Protein AF-A0A2P7YXR1-F1 (afdb_monomer)

Nearest PDB structures (foldseek):
  4k6n-assembly1_A  TM=6.477E-01  e=3.059E-06  Saccharomyces cerevisiae S288C
  7aoi-assembly1_AK  TM=4.420E-01  e=2.487E+00  Trypanosoma brucei

Solvent-accessible surface area (backbone atoms only — not comparable to full-atom values): 12908 Å² total; per-residue (Å²): 137,83,82,81,75,74,81,81,77,70,51,70,68,61,54,56,73,67,46,95,60,71,92,78,72,77,56,64,94,74,43,26,46,45,47,80,38,44,38,31,32,82,64,38,99,66,60,28,89,48,68,85,58,58,52,70,64,26,28,58,65,46,67,61,54,50,53,51,49,46,56,48,51,53,48,57,51,53,58,42,45,77,68,74,71,50,100,68,60,68,89,68,83,89,41,71,66,58,55,51,50,52,53,42,50,51,49,58,75,66,65,60,68,55,83,49,29,28,41,34,42,40,35,31,38,59,85,64,56,73,48,78,46,81,39,85,44,82,84,68,97,56,92,65,73,74,77,53,96,79,58,80,74,88,74,79,70,50,79,32,73,34,86,70,60,40,78,88,41,70,63,72,77,40,62,46,67,65,43,64,70,62,53,51,45,43,70,72,49,58,86,70,86,50,81,93,38,60,48,73,46,77,26,31,70,83,76,84

Foldseek 3Di:
DDPPDDPPLDDLVNVCVPDPDRPADDPQQQKKFKDKWKQALVQDPHRDPALVPDDCSSIPPSVVRLVLSVVLLVVVVVVVVVVVNDPPQEVDDSDSVVVSVVVSVCCVVVVDDSNFMWTWMWIAHSHGDIDIDTDGDDDDPDPCQPVDPPHPPPAAAAEWEQPDADEDDSPNVGRIPPCVVVVVQCVPTPPCPDPPRYDYDHAHSVRD

Secondary structure (DSSP, 8-state):
----PPPP---HHHHHHT-SS-TT---TTT-EEEEEEEE-GGGSSS--SSTTT--GGGBTTHHHHHHHHHHHHHHHHHHHHHTT--TTS--S---HHHHHHHHHHHHHHHT--TTS-EEEEEEEETTS-EEEEEEE----S-TTTTSSTT---S---EEEEEEEEEPP-HHHHS-BS--HHHHHHHHHH---SSTTSEEEEEEETT--

InterPro domains:
  IPR043131 Branched-ch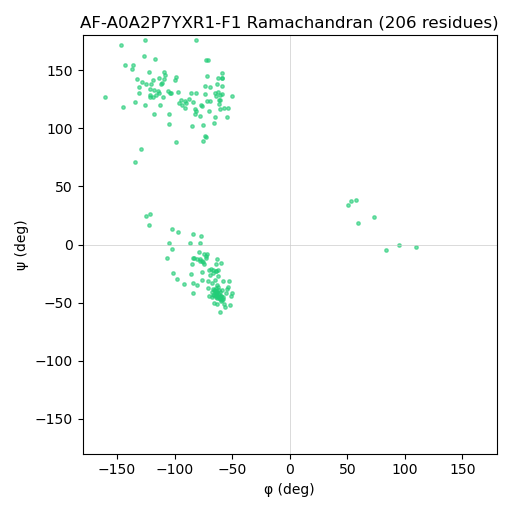ain-amino-acid aminotransferase-like, N-terminal [G3DSA:3.30.470.10] (25-134)
  IPR043132 Branched-chain-amino-acid aminotransferase-like, C-terminal [G3DSA:3.20.10.10] (151-208)

Radius of gyration: 20.9 Å; Cα contacts (8 Å, |Δi|>4): 240; chains: 1; bounding box: 62×50×51 Å

Sequence (208 aa):
MSETGEPETIAYETFIDLLQFDPYKLDIDKLQLLSTIRYDPGLTSNQPTTVADVKKANFFCFSDHIDRLRFTADFFTSSLKNEKLVEDLFPYEITEKYIFDQLRNTLFESQVRLDLPMKVRLLMNMNGEVTIELHETPVRENLLDGLDEGSLFTEKFDLYVQNEPVLPSPFTSFKTTHRTVYTNARNKALPGQRPGKEEVVLVNTSNQ

Organism: NCBI:txid418784

Mean predicted aligned error: 7.82 Å

pLDDT: mean 86.17, std 14.75, range [38.75, 98.62]

Structure (mmCIF, N/CA/C/O backbone):
data_AF-A0A2P7YXR1-F1
#
_entry.id   AF-A0A2P7YXR1-F1
#
loop_
_atom_site.group_PDB
_atom_site.id
_atom_site.type_symbol
_atom_site.label_atom_id
_atom_site.label_alt_id
_atom_site.label_comp_id
_atom_site.label_asym_id
_atom_site.label_entity_id
_atom_site.label_seq_id
_atom_site.pdbx_PDB_ins_code
_atom_site.Cartn_x
_atom_site.Cartn_y
_atom_site.Cartn_z
_atom_site.occupancy
_atom_site.B_iso_or_equiv
_atom_site.auth_seq_id
_atom_site.auth_comp_id
_atom_site.auth_asym_id
_atom_site.auth_atom_id
_atom_site.pdbx_PDB_model_num
ATOM 1 N N . MET A 1 1 ? -42.735 -20.466 26.425 1.00 38.75 1 MET A N 1
ATOM 2 C CA . MET A 1 1 ? -42.400 -20.000 25.065 1.00 38.75 1 MET A CA 1
ATOM 3 C C . MET A 1 1 ? -41.474 -18.818 25.256 1.00 38.75 1 MET A C 1
ATOM 5 O O . MET A 1 1 ? -41.899 -17.848 25.863 1.00 38.75 1 MET A O 1
ATOM 9 N N . SER A 1 2 ? -40.193 -18.985 24.934 1.00 39.16 2 SER A N 1
ATOM 10 C CA . SER A 1 2 ? -39.151 -17.979 25.149 1.00 39.16 2 SER A CA 1
ATOM 11 C C . SER A 1 2 ? -39.177 -16.964 24.012 1.00 39.16 2 SER A C 1
ATOM 13 O O . SER A 1 2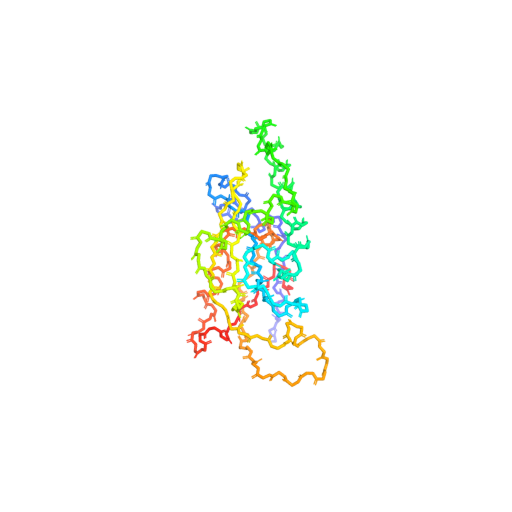 ? -38.933 -17.338 22.865 1.00 39.16 2 SER A O 1
ATOM 15 N N . GLU A 1 3 ? -39.472 -15.709 24.335 1.00 43.38 3 GLU A N 1
ATOM 16 C CA . GLU A 1 3 ? -39.237 -14.572 23.449 1.00 43.38 3 GLU A CA 1
ATOM 17 C C . GLU A 1 3 ? -37.727 -14.429 23.240 1.00 43.38 3 GLU A C 1
ATOM 19 O O . GLU A 1 3 ? -36.970 -14.111 24.157 1.00 43.38 3 GLU A O 1
ATOM 24 N N . THR A 1 4 ? -37.274 -14.741 22.032 1.00 44.97 4 THR A N 1
ATOM 25 C CA . THR A 1 4 ? -35.942 -14.390 21.550 1.00 44.97 4 THR A CA 1
ATOM 26 C C . THR A 1 4 ? -35.941 -12.889 21.283 1.00 44.97 4 THR A C 1
ATOM 28 O O . THR A 1 4 ? -36.364 -12.458 20.212 1.00 44.97 4 THR A O 1
ATOM 31 N N . GLY A 1 5 ? -35.546 -12.097 22.281 1.00 40.50 5 GLY A N 1
ATOM 32 C CA . GLY A 1 5 ? -35.324 -10.664 22.109 1.00 40.50 5 GLY A CA 1
ATOM 33 C C . GLY A 1 5 ? -34.224 -10.433 21.077 1.00 40.50 5 GLY A C 1
ATOM 34 O O . GLY A 1 5 ? -33.131 -10.989 21.203 1.00 40.50 5 GLY A O 1
ATOM 35 N N . GLU A 1 6 ? -34.527 -9.656 20.040 1.00 42.78 6 GLU A N 1
ATOM 36 C CA . GLU A 1 6 ? -33.509 -9.146 19.126 1.00 42.78 6 GLU A CA 1
ATOM 37 C C . GLU A 1 6 ? -32.495 -8.317 19.933 1.00 42.78 6 GLU A C 1
ATOM 39 O O . GLU A 1 6 ? -32.900 -7.567 20.827 1.00 42.78 6 GLU A O 1
ATOM 44 N N . PRO A 1 7 ? -31.182 -8.462 19.685 1.00 51.09 7 PRO A N 1
ATOM 45 C CA . PRO A 1 7 ? -30.189 -7.658 20.379 1.00 51.09 7 PRO A CA 1
ATOM 46 C C . PRO A 1 7 ? -30.420 -6.180 20.046 1.00 51.09 7 PRO A C 1
ATOM 48 O O . PRO A 1 7 ? -30.383 -5.797 18.878 1.00 51.09 7 PRO A O 1
ATOM 51 N N . GLU A 1 8 ? -30.662 -5.360 21.074 1.00 52.00 8 GLU A N 1
ATOM 52 C CA . GLU A 1 8 ? -30.759 -3.907 20.933 1.00 52.00 8 GLU A CA 1
ATOM 53 C C . GLU A 1 8 ? -29.504 -3.378 20.231 1.00 52.00 8 GLU A C 1
ATOM 55 O O . GLU A 1 8 ? -28.381 -3.503 20.727 1.00 52.00 8 GLU A O 1
ATOM 60 N N . THR A 1 9 ? -29.692 -2.776 19.058 1.00 55.06 9 THR A N 1
ATOM 61 C CA . THR A 1 9 ? -28.643 -2.024 18.373 1.00 55.06 9 THR A CA 1
ATOM 62 C C . THR A 1 9 ? -28.299 -0.800 19.209 1.00 55.06 9 THR A C 1
ATOM 64 O O . THR A 1 9 ? -29.053 0.174 19.237 1.00 55.06 9 THR A O 1
ATOM 67 N N . ILE A 1 10 ? -27.161 -0.849 19.900 1.00 59.59 10 ILE A N 1
ATOM 68 C CA . ILE A 1 10 ? -26.596 0.309 20.595 1.00 59.59 10 ILE A CA 1
ATOM 69 C C . ILE A 1 10 ? -26.299 1.381 19.541 1.00 59.59 10 ILE A C 1
ATOM 71 O O . ILE A 1 10 ? -25.596 1.122 18.562 1.00 59.59 10 ILE A O 1
ATOM 75 N N . ALA A 1 11 ? -26.849 2.582 19.725 1.00 66.75 11 ALA A N 1
ATOM 76 C CA . ALA A 1 11 ? -26.577 3.706 18.839 1.00 66.75 11 ALA A CA 1
ATOM 77 C C . ALA A 1 11 ? -25.071 4.023 18.821 1.00 66.75 11 ALA A C 1
ATOM 79 O O . ALA A 1 11 ? -24.392 3.944 19.845 1.00 66.75 11 ALA A O 1
ATOM 80 N N . TYR A 1 12 ? -24.554 4.409 17.654 1.00 65.50 12 TYR A N 1
ATOM 81 C CA . TYR A 1 12 ? -23.133 4.701 17.426 1.00 65.50 12 TYR A CA 1
ATOM 82 C C . TYR A 1 12 ? -22.530 5.662 18.465 1.00 65.50 12 TYR A C 1
ATOM 84 O O . TYR A 1 12 ? -21.433 5.427 18.965 1.00 65.50 12 TYR A O 1
ATOM 92 N N . GLU A 1 13 ? -23.273 6.704 18.840 1.00 65.56 13 GLU A N 1
ATOM 93 C CA . GLU A 1 13 ? -22.867 7.691 19.850 1.00 65.56 13 GLU A CA 1
ATOM 94 C C . GLU A 1 13 ? -22.703 7.053 21.236 1.00 65.56 13 GLU A C 1
ATOM 96 O O . GLU A 1 13 ? -21.676 7.223 21.885 1.00 65.56 13 GLU A O 1
ATOM 101 N N . THR A 1 14 ? -23.658 6.213 21.643 1.00 67.69 14 THR A N 1
ATOM 102 C CA . THR A 1 14 ? -23.593 5.468 22.907 1.00 67.69 14 THR A CA 1
ATOM 103 C C . THR A 1 14 ? -22.417 4.494 22.929 1.00 67.69 14 THR A C 1
ATOM 105 O O . THR A 1 14 ? -21.802 4.299 23.972 1.00 67.69 14 THR A O 1
ATOM 108 N N . PHE A 1 15 ? -22.066 3.893 21.789 1.00 67.88 15 PHE A N 1
ATOM 109 C CA . PHE A 1 15 ? -20.883 3.039 21.700 1.00 67.88 15 PHE A CA 1
ATOM 110 C C . PHE A 1 15 ? -19.586 3.839 21.874 1.00 67.88 15 PHE A C 1
ATOM 112 O O . PHE A 1 15 ? -18.683 3.373 22.565 1.00 67.88 15 PHE A O 1
ATOM 119 N N . ILE A 1 16 ? -19.498 5.040 21.290 1.00 68.00 16 ILE A N 1
ATOM 120 C CA . ILE A 1 16 ? -18.339 5.929 21.456 1.00 68.00 16 ILE A CA 1
ATOM 121 C C . ILE A 1 16 ? -18.164 6.331 22.922 1.00 68.00 16 ILE A C 1
ATOM 123 O O . ILE A 1 16 ? -17.052 6.230 23.437 1.00 68.00 16 ILE A O 1
ATOM 127 N N . ASP A 1 17 ? -19.243 6.705 23.609 1.00 73.81 17 ASP A N 1
ATOM 128 C CA . ASP A 1 17 ? -19.197 7.121 25.019 1.00 73.81 17 ASP A CA 1
ATOM 129 C C . ASP A 1 17 ? -18.753 5.995 25.971 1.00 73.81 17 ASP A C 1
ATOM 131 O O . ASP A 1 17 ? -18.255 6.252 27.069 1.00 73.81 17 ASP A O 1
ATOM 135 N N . LEU A 1 18 ? -18.909 4.734 25.557 1.00 73.62 18 LEU A N 1
ATOM 136 C CA . LEU A 1 18 ? -18.475 3.558 26.316 1.00 73.6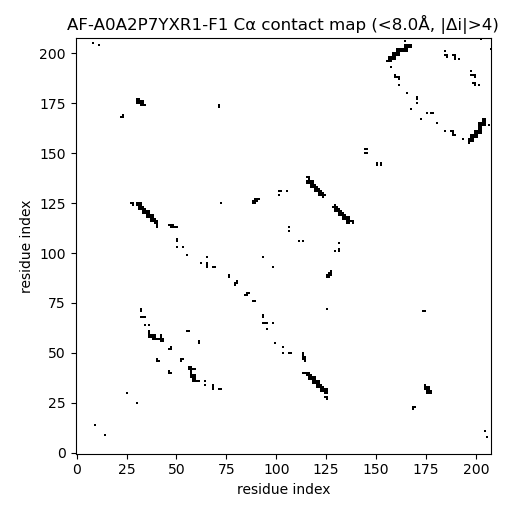2 18 LEU A CA 1
ATOM 137 C C . LEU A 1 18 ? -16.992 3.213 26.111 1.00 73.62 18 LEU A C 1
ATOM 139 O O . LEU A 1 18 ? -16.452 2.374 26.843 1.00 73.62 18 LEU A O 1
ATOM 143 N N . LEU A 1 19 ? -16.312 3.824 25.136 1.00 69.62 19 LEU A N 1
ATOM 144 C CA . LEU A 1 19 ? -14.898 3.563 24.897 1.00 69.62 19 LEU A CA 1
ATOM 145 C C . LEU A 1 19 ? -14.035 4.217 25.981 1.00 69.62 19 LEU A C 1
ATOM 147 O O . LEU A 1 19 ? -14.111 5.409 26.255 1.00 69.62 19 LEU A O 1
ATOM 151 N N . GLN A 1 20 ? -13.127 3.431 26.563 1.00 72.25 20 GLN A N 1
ATOM 152 C CA . GLN A 1 20 ? -12.141 3.927 27.537 1.00 72.25 20 GLN A CA 1
ATOM 153 C C . GLN A 1 20 ? -10.962 4.672 26.883 1.00 72.25 20 GLN A C 1
ATOM 155 O O . GLN A 1 20 ? -10.016 5.071 27.562 1.00 72.25 20 GLN A O 1
ATOM 160 N N . PHE A 1 21 ? -10.978 4.814 25.560 1.00 67.62 21 PHE A N 1
ATOM 161 C CA . PHE A 1 21 ? -9.947 5.469 24.769 1.00 67.62 21 PHE A CA 1
ATOM 162 C C . PHE A 1 21 ? -10.598 6.228 23.615 1.00 67.62 21 PHE A C 1
ATOM 164 O O . PHE A 1 21 ? -11.667 5.846 23.152 1.00 67.62 21 PHE A O 1
ATOM 171 N N . ASP A 1 22 ? -9.929 7.270 23.129 1.00 71.38 22 ASP A N 1
ATOM 172 C CA . ASP A 1 22 ? -10.361 7.986 21.931 1.00 71.38 22 ASP A CA 1
ATOM 173 C C . ASP A 1 22 ? -9.962 7.180 20.676 1.00 71.38 22 ASP A C 1
ATOM 175 O O . ASP A 1 22 ? -8.763 7.062 20.385 1.00 71.38 22 ASP A O 1
ATOM 179 N N . PRO A 1 23 ? -10.926 6.599 19.932 1.00 66.38 23 PRO A N 1
ATOM 180 C CA . PRO A 1 23 ? -10.642 5.804 18.739 1.00 66.38 23 PRO A CA 1
ATOM 181 C C . PRO A 1 23 ? -10.172 6.658 17.550 1.00 66.38 23 PRO A C 1
ATOM 183 O O . PRO A 1 23 ? -9.756 6.099 16.533 1.00 66.38 23 PRO A O 1
ATOM 186 N N . TYR A 1 24 ? -10.226 7.987 17.670 1.00 71.88 24 TYR A N 1
ATOM 187 C CA . TYR A 1 24 ? -9.776 8.958 16.674 1.00 71.88 24 TYR A CA 1
ATOM 188 C C . TYR A 1 24 ? -8.427 9.582 17.016 1.00 71.88 24 TYR A C 1
ATOM 190 O O . TYR A 1 24 ? -7.885 10.326 16.197 1.00 71.88 24 TYR A O 1
ATOM 198 N N . LYS A 1 25 ? -7.853 9.252 18.181 1.00 75.56 25 LYS A N 1
ATOM 199 C CA . LYS A 1 25 ? -6.588 9.828 18.630 1.00 75.56 25 LYS A CA 1
ATOM 200 C C . LYS A 1 25 ? -5.482 9.582 17.607 1.00 75.56 25 LYS A C 1
ATOM 202 O O . LYS A 1 25 ? -5.071 8.444 17.366 1.00 75.56 25 LYS A O 1
ATOM 207 N N . LEU A 1 26 ? -4.954 10.672 17.063 1.00 74.62 26 LEU A N 1
ATOM 208 C CA . LEU A 1 26 ? -3.860 10.647 16.107 1.00 74.62 26 LEU A CA 1
ATOM 209 C C . LEU A 1 26 ? -2.510 10.735 16.832 1.00 74.62 26 LEU A C 1
ATOM 211 O O . LEU A 1 26 ? -2.247 11.684 17.564 1.00 74.62 26 LEU A O 1
ATOM 215 N N . ASP A 1 27 ? -1.633 9.758 16.609 1.00 81.50 27 ASP A N 1
ATOM 216 C CA . ASP A 1 27 ? -0.213 9.860 16.967 1.00 81.50 27 ASP A CA 1
ATOM 217 C C . ASP A 1 27 ? 0.558 10.232 15.694 1.00 81.50 27 ASP A C 1
ATOM 219 O O . ASP A 1 27 ? 0.934 9.352 14.919 1.00 81.50 27 ASP A O 1
ATOM 223 N N . ILE A 1 28 ? 0.688 11.540 15.427 1.00 76.88 28 ILE A N 1
ATOM 224 C CA . ILE A 1 28 ? 1.238 12.085 14.168 1.00 76.88 28 ILE A CA 1
ATOM 225 C C . ILE A 1 28 ? 2.634 11.526 13.887 1.00 76.88 28 ILE A C 1
ATOM 227 O O . ILE A 1 28 ? 2.917 11.144 12.754 1.00 76.88 28 ILE A O 1
ATOM 231 N N . ASP A 1 29 ? 3.469 11.419 14.921 1.00 79.19 29 ASP A N 1
ATOM 232 C CA . ASP A 1 29 ? 4.860 10.976 14.798 1.00 79.19 29 ASP A CA 1
ATOM 233 C C . ASP A 1 29 ? 4.973 9.493 14.417 1.00 79.19 29 ASP A C 1
ATOM 235 O O . ASP A 1 29 ? 5.997 9.049 13.897 1.00 79.19 29 ASP A O 1
ATOM 239 N N . LYS A 1 30 ? 3.920 8.705 14.666 1.00 85.25 30 LYS A N 1
ATOM 240 C CA . LYS A 1 30 ? 3.862 7.273 14.325 1.00 85.25 30 LYS A CA 1
ATOM 241 C C . LYS A 1 30 ? 2.952 6.967 13.143 1.00 85.25 30 LYS A C 1
ATOM 243 O O . LYS A 1 30 ? 2.951 5.834 12.647 1.00 85.25 30 LYS A O 1
ATOM 248 N N . LEU A 1 31 ? 2.146 7.931 12.709 1.00 88.75 31 LEU A N 1
ATOM 249 C CA . LEU A 1 31 ? 1.214 7.742 11.616 1.00 88.75 31 LEU A CA 1
ATOM 250 C C . LEU A 1 31 ? 1.957 7.782 10.286 1.00 88.75 31 LEU A C 1
ATOM 252 O O . LEU A 1 31 ? 2.527 8.799 9.898 1.00 88.75 31 LEU A O 1
ATOM 256 N N . GLN A 1 32 ? 1.864 6.680 9.549 1.00 94.00 32 GLN A N 1
ATOM 257 C CA . GLN A 1 32 ? 2.305 6.629 8.165 1.00 94.00 32 GLN A CA 1
ATOM 258 C C . GLN A 1 32 ? 1.129 6.242 7.277 1.00 94.00 32 GLN A C 1
ATOM 260 O O . GLN A 1 32 ? 0.390 5.287 7.561 1.00 94.00 32 GLN A O 1
ATOM 265 N N . LEU A 1 33 ? 0.976 6.967 6.177 1.00 95.00 33 LEU A N 1
ATOM 266 C CA . LEU A 1 33 ? 0.083 6.595 5.094 1.00 95.00 33 LEU A CA 1
ATOM 267 C C . LEU A 1 33 ? 0.723 5.433 4.340 1.00 95.00 33 LEU A C 1
ATOM 269 O O . LEU A 1 33 ? 1.927 5.420 4.091 1.00 95.00 33 LEU A O 1
ATOM 273 N N . LEU A 1 34 ? -0.075 4.429 4.001 1.00 96.81 34 LEU A N 1
ATOM 274 C CA . LEU A 1 34 ? 0.419 3.179 3.447 1.00 96.81 34 LEU A CA 1
ATOM 275 C C . LEU A 1 34 ? -0.209 2.929 2.079 1.00 96.81 34 LEU A C 1
ATOM 277 O O . LEU A 1 34 ? -1.428 2.856 1.932 1.00 96.81 34 LEU A O 1
ATOM 281 N N . SER A 1 35 ? 0.632 2.648 1.090 1.00 97.88 35 SER A N 1
ATOM 282 C CA . SER A 1 35 ? 0.220 2.012 -0.153 1.00 97.88 35 SER A CA 1
ATOM 283 C C . SER A 1 35 ? 0.962 0.693 -0.343 1.00 97.88 35 SER A C 1
ATOM 285 O O . SER A 1 35 ? 2.148 0.567 -0.058 1.00 97.88 35 SER A O 1
ATOM 287 N N . THR A 1 36 ? 0.244 -0.329 -0.794 1.00 98.00 36 THR A N 1
ATOM 288 C CA . THR A 1 36 ? 0.836 -1.610 -1.185 1.00 98.00 36 THR A CA 1
ATOM 289 C C . THR A 1 36 ? 0.523 -1.796 -2.654 1.00 98.00 36 THR A C 1
ATOM 291 O O . THR A 1 36 ? -0.652 -1.912 -2.994 1.00 98.00 36 THR A O 1
ATOM 294 N N . ILE A 1 37 ? 1.555 -1.755 -3.488 1.00 98.38 37 ILE A N 1
ATOM 295 C CA . ILE A 1 37 ? 1.469 -1.703 -4.947 1.00 98.38 37 ILE A CA 1
ATOM 296 C C . ILE A 1 37 ? 2.146 -2.956 -5.495 1.00 98.38 37 ILE A C 1
ATOM 298 O O . ILE A 1 37 ? 3.167 -3.394 -4.961 1.00 98.38 37 ILE A O 1
ATOM 302 N N . ARG A 1 38 ? 1.599 -3.551 -6.553 1.00 98.31 38 ARG A N 1
ATOM 303 C CA . ARG A 1 38 ? 2.301 -4.608 -7.285 1.00 98.31 38 ARG A CA 1
ATOM 304 C C . ARG A 1 38 ? 3.115 -3.971 -8.404 1.00 98.31 38 ARG A C 1
ATOM 306 O O . ARG A 1 38 ? 2.538 -3.366 -9.302 1.00 98.31 38 ARG A O 1
ATOM 313 N N . TYR A 1 39 ? 4.431 -4.122 -8.348 1.00 98.50 39 TYR A N 1
ATOM 314 C CA . TYR A 1 39 ? 5.277 -4.002 -9.527 1.00 98.50 39 TYR A CA 1
ATOM 315 C C . TYR A 1 39 ? 5.231 -5.328 -10.283 1.00 98.50 39 TYR A C 1
ATOM 317 O O . TYR A 1 39 ? 5.410 -6.390 -9.683 1.00 98.50 39 TYR A O 1
ATOM 325 N N . ASP A 1 40 ? 4.991 -5.271 -11.584 1.00 97.88 40 ASP A N 1
ATOM 326 C CA . ASP A 1 40 ? 4.998 -6.440 -12.445 1.00 97.88 40 ASP A CA 1
ATOM 327 C C . ASP A 1 40 ? 5.559 -6.069 -13.833 1.00 97.88 40 ASP A C 1
ATOM 329 O O . ASP A 1 40 ? 5.000 -5.208 -14.532 1.00 97.88 40 ASP A O 1
ATOM 333 N N . PRO A 1 41 ? 6.682 -6.681 -14.255 1.00 96.75 41 PRO A N 1
ATOM 334 C CA . PRO A 1 41 ? 7.281 -6.395 -15.556 1.00 96.75 41 PRO A CA 1
ATOM 335 C C . PRO A 1 41 ? 6.394 -6.844 -16.724 1.00 96.75 41 PRO A C 1
ATOM 337 O O . PRO A 1 41 ? 6.514 -6.292 -17.819 1.00 96.75 41 PRO A O 1
ATOM 340 N N . GLY A 1 42 ? 5.477 -7.792 -16.497 1.00 95.38 42 GLY A N 1
ATOM 341 C CA . GLY A 1 42 ? 4.543 -8.302 -17.500 1.00 95.38 42 GLY A CA 1
ATOM 342 C C . GLY A 1 42 ? 3.412 -7.338 -17.865 1.00 95.38 42 GLY A C 1
ATOM 343 O O . GLY A 1 42 ? 2.741 -7.550 -18.870 1.00 95.38 42 GLY A O 1
ATOM 344 N N . LEU A 1 43 ? 3.213 -6.251 -17.108 1.00 95.62 43 LEU A N 1
ATOM 345 C CA . LEU A 1 43 ? 2.166 -5.256 -17.391 1.00 95.62 43 LEU A CA 1
ATOM 346 C C . LEU A 1 43 ? 2.476 -4.342 -18.583 1.00 95.62 43 LEU A C 1
ATOM 348 O O . LEU A 1 43 ? 1.625 -3.566 -19.016 1.00 95.62 43 LEU A O 1
ATOM 352 N N . THR A 1 44 ? 3.687 -4.414 -19.131 1.00 95.00 44 THR A N 1
ATOM 353 C CA . THR A 1 44 ? 4.087 -3.658 -20.319 1.00 95.00 44 THR A CA 1
ATOM 354 C C . THR A 1 44 ? 4.564 -4.591 -21.419 1.00 95.00 44 THR A C 1
ATOM 356 O O . THR A 1 44 ? 5.192 -5.605 -21.144 1.00 95.00 44 THR A O 1
ATOM 359 N N . SER A 1 45 ? 4.352 -4.206 -22.681 1.00 93.00 45 SER A N 1
ATOM 360 C CA . SER A 1 45 ? 4.735 -5.028 -23.841 1.00 93.00 45 SER A CA 1
ATOM 361 C C . SER A 1 45 ? 6.227 -5.371 -23.897 1.00 93.00 45 SER A C 1
ATOM 363 O O . SER A 1 45 ? 6.587 -6.437 -24.379 1.00 93.00 45 SER A O 1
ATOM 365 N N . ASN A 1 46 ? 7.085 -4.478 -23.397 1.00 93.38 46 ASN A N 1
ATOM 366 C CA . ASN A 1 46 ? 8.522 -4.711 -23.285 1.00 93.38 46 ASN A CA 1
ATOM 367 C C . ASN A 1 46 ? 8.876 -4.798 -21.803 1.00 93.38 46 ASN A C 1
ATOM 369 O O . ASN A 1 46 ? 8.654 -3.828 -21.076 1.00 93.38 46 ASN A O 1
ATOM 373 N N . GLN A 1 47 ? 9.420 -5.934 -21.371 1.00 94.88 47 GLN A N 1
ATOM 374 C CA . GLN A 1 47 ? 9.861 -6.100 -19.990 1.00 94.88 47 GLN A CA 1
ATOM 375 C C . GLN A 1 47 ? 11.092 -5.219 -19.715 1.00 94.88 47 GLN A C 1
ATOM 377 O O . GLN A 1 47 ? 12.002 -5.181 -20.551 1.00 94.88 47 GLN A O 1
ATOM 382 N N . PRO A 1 48 ? 11.142 -4.505 -18.575 1.00 96.94 48 PRO A N 1
ATOM 383 C CA . PRO A 1 48 ? 12.291 -3.679 -18.227 1.00 96.94 48 PRO A CA 1
ATOM 384 C C . PRO A 1 48 ? 13.557 -4.519 -18.030 1.00 96.94 48 PRO A C 1
ATOM 386 O O . PRO A 1 48 ? 13.559 -5.461 -17.242 1.00 96.94 48 PRO A O 1
ATOM 389 N N . THR A 1 49 ? 14.651 -4.155 -18.702 1.00 95.38 49 THR A N 1
ATOM 390 C CA . THR A 1 49 ? 15.981 -4.742 -18.446 1.00 95.38 49 THR A CA 1
ATOM 391 C C . THR A 1 49 ? 16.844 -3.816 -17.597 1.00 95.38 49 THR A C 1
ATOM 393 O O . THR A 1 49 ? 17.723 -4.272 -16.868 1.00 95.38 49 THR A O 1
ATOM 396 N N . THR A 1 50 ? 16.562 -2.514 -17.638 1.00 96.88 50 THR A N 1
ATOM 397 C CA . THR A 1 50 ? 17.174 -1.497 -16.789 1.00 96.88 50 THR A CA 1
ATOM 398 C C . THR A 1 50 ? 16.109 -0.674 -16.066 1.00 96.88 50 THR A C 1
ATOM 400 O O . THR A 1 50 ? 14.950 -0.598 -16.475 1.00 96.88 50 THR A O 1
ATOM 403 N N . VAL A 1 51 ? 16.506 0.029 -15.001 1.00 97.06 51 VAL A N 1
ATOM 404 C CA . VAL A 1 51 ? 15.614 0.960 -14.284 1.00 97.06 51 VAL A CA 1
ATOM 405 C C . VAL A 1 51 ? 15.145 2.113 -15.183 1.00 97.06 51 VAL A C 1
ATOM 407 O O . VAL A 1 51 ? 14.122 2.736 -14.903 1.00 97.06 51 VAL A O 1
ATOM 410 N N . ALA A 1 52 ? 15.867 2.418 -16.267 1.00 96.50 52 ALA A N 1
ATOM 411 C CA . ALA A 1 52 ? 15.440 3.399 -17.265 1.00 96.50 52 ALA A CA 1
ATOM 412 C C . ALA A 1 52 ? 14.232 2.939 -18.089 1.00 96.50 52 ALA A C 1
ATOM 414 O O . ALA A 1 52 ? 13.450 3.783 -18.525 1.00 96.50 52 ALA A O 1
ATOM 415 N N . ASP A 1 53 ? 14.049 1.628 -18.236 1.00 97.25 53 ASP A N 1
ATOM 416 C CA . ASP A 1 53 ? 12.955 1.041 -19.010 1.00 97.25 53 ASP A CA 1
ATOM 417 C C . ASP A 1 53 ? 11.663 0.906 -18.199 1.00 97.25 53 ASP A C 1
ATOM 419 O O . ASP A 1 53 ? 10.586 0.739 -18.774 1.00 97.25 53 ASP A O 1
ATOM 423 N N . VAL A 1 54 ? 11.761 0.984 -16.867 1.00 98.06 54 VAL A N 1
ATOM 424 C CA . VAL A 1 54 ? 10.611 0.924 -15.963 1.00 98.06 54 VAL A CA 1
ATOM 425 C C . VAL A 1 54 ? 9.682 2.102 -16.245 1.00 98.06 54 VAL A C 1
ATOM 427 O O . VAL A 1 54 ? 10.105 3.257 -16.298 1.00 98.06 54 VAL A O 1
ATOM 430 N N . LYS A 1 55 ? 8.390 1.808 -16.389 1.00 98.19 55 LYS A N 1
ATOM 431 C CA . LYS A 1 55 ? 7.305 2.764 -16.632 1.00 98.19 55 LYS A CA 1
ATOM 432 C C . LYS A 1 55 ? 6.317 2.740 -15.473 1.00 98.19 55 LYS A C 1
ATOM 434 O O . LYS A 1 55 ? 6.191 1.744 -14.770 1.00 98.19 55 LYS A O 1
ATOM 439 N N . LYS A 1 56 ? 5.529 3.810 -15.330 1.00 98.25 56 LYS A N 1
ATOM 440 C CA . LYS A 1 56 ? 4.404 3.855 -14.376 1.00 98.25 56 LYS A CA 1
ATOM 441 C C . LYS A 1 56 ? 3.442 2.675 -14.564 1.00 98.25 56 LYS A C 1
ATOM 443 O O . LYS A 1 56 ? 2.970 2.118 -13.588 1.00 98.25 56 LYS A O 1
ATOM 448 N N . ALA A 1 57 ? 3.228 2.250 -15.812 1.00 97.88 57 ALA A N 1
ATOM 449 C CA . ALA A 1 57 ? 2.382 1.107 -16.158 1.00 97.88 57 ALA A CA 1
ATOM 450 C C . ALA A 1 57 ? 2.891 -0.248 -15.624 1.00 97.88 57 ALA A C 1
ATOM 452 O O . ALA A 1 57 ? 2.111 -1.188 -15.552 1.00 97.88 57 ALA A O 1
ATOM 453 N N . ASN A 1 58 ? 4.162 -0.360 -15.215 1.00 98.19 58 ASN A N 1
ATOM 454 C CA . ASN A 1 58 ? 4.651 -1.552 -14.514 1.00 98.19 58 ASN A CA 1
ATOM 455 C C . ASN A 1 58 ? 4.139 -1.644 -13.072 1.00 98.19 58 ASN A C 1
ATOM 457 O O . ASN A 1 58 ? 4.335 -2.666 -12.427 1.00 98.19 58 ASN A O 1
ATOM 461 N N . PHE A 1 59 ? 3.507 -0.593 -12.551 1.00 98.44 59 PHE A N 1
ATOM 462 C CA . PHE A 1 59 ? 2.903 -0.572 -11.229 1.00 98.44 59 PHE A CA 1
ATOM 463 C C . PHE A 1 59 ? 1.386 -0.666 -11.391 1.00 98.44 59 PHE A C 1
ATOM 465 O O . PHE A 1 59 ? 0.741 0.241 -11.920 1.00 98.44 59 PHE A O 1
ATOM 472 N N . PHE A 1 60 ? 0.814 -1.787 -10.961 1.00 97.94 60 PHE A N 1
ATOM 473 C CA . PHE A 1 60 ? -0.615 -2.055 -11.089 1.00 97.94 60 PHE A CA 1
ATOM 474 C C . PHE A 1 60 ? -1.437 -0.968 -10.378 1.00 97.94 60 PHE A C 1
ATOM 476 O O . PHE A 1 60 ? -1.144 -0.648 -9.226 1.00 97.94 60 PHE A O 1
ATOM 483 N N . CYS A 1 61 ? -2.433 -0.393 -11.065 1.00 97.50 61 CYS A N 1
ATOM 484 C CA . CYS A 1 61 ? -3.275 0.703 -10.556 1.00 97.50 61 CYS A CA 1
ATOM 485 C C . CYS A 1 61 ? -2.483 1.919 -10.025 1.00 97.50 61 CYS A C 1
ATOM 487 O O . CYS A 1 61 ? -2.849 2.518 -9.013 1.00 97.50 61 CYS A O 1
ATOM 489 N N . PHE A 1 62 ? -1.365 2.281 -10.674 1.00 98.44 62 PHE A N 1
ATOM 490 C CA . PHE A 1 62 ? -0.467 3.336 -10.187 1.00 98.44 62 PHE A CA 1
ATOM 491 C C . PHE A 1 62 ? -1.181 4.657 -9.862 1.00 98.44 62 PHE A C 1
ATOM 493 O O . PHE A 1 62 ? -1.025 5.156 -8.750 1.00 98.44 62 PHE A O 1
ATOM 500 N N . SER A 1 63 ? -1.978 5.201 -10.788 1.00 98.06 63 SER A N 1
ATOM 501 C CA . SER A 1 63 ? -2.710 6.461 -10.579 1.00 98.06 63 SER A CA 1
ATOM 502 C C . SER A 1 63 ? -3.666 6.373 -9.388 1.00 98.06 63 SER A C 1
ATOM 504 O O . SER A 1 63 ? -3.638 7.244 -8.523 1.00 98.06 63 SER A O 1
ATOM 506 N N . ASP A 1 64 ? -4.412 5.269 -9.267 1.00 98.31 64 ASP A N 1
ATOM 507 C CA . ASP A 1 64 ? -5.365 5.052 -8.169 1.00 98.31 64 ASP A CA 1
ATOM 508 C C . ASP A 1 64 ? -4.658 5.028 -6.808 1.00 98.31 64 ASP A C 1
ATOM 510 O O . ASP A 1 64 ? -5.162 5.538 -5.804 1.00 98.31 64 ASP A O 1
ATOM 514 N N . HIS A 1 65 ? -3.449 4.461 -6.758 1.00 98.19 65 HIS A N 1
ATOM 515 C CA . HIS A 1 65 ? -2.623 4.495 -5.558 1.00 98.19 65 HIS A CA 1
ATOM 516 C C . HIS A 1 65 ? -2.197 5.918 -5.182 1.00 98.19 65 HIS A C 1
ATOM 518 O O . HIS A 1 65 ? -2.190 6.234 -3.989 1.00 98.19 65 HIS A O 1
ATOM 524 N N . ILE A 1 66 ? -1.852 6.763 -6.159 1.00 96.56 66 ILE A N 1
ATOM 525 C CA . ILE A 1 66 ? -1.458 8.157 -5.914 1.00 96.56 66 ILE A CA 1
ATOM 526 C C . ILE A 1 66 ? -2.661 8.990 -5.472 1.00 96.56 66 ILE A C 1
ATOM 528 O O . ILE A 1 66 ? -2.561 9.718 -4.484 1.00 96.56 66 ILE A O 1
ATOM 532 N N . ASP A 1 67 ? -3.805 8.842 -6.132 1.00 96.75 67 ASP A N 1
ATOM 533 C CA . ASP A 1 67 ? -5.020 9.580 -5.788 1.00 96.75 67 ASP A CA 1
ATOM 534 C C . ASP A 1 67 ? -5.538 9.194 -4.402 1.00 96.75 67 ASP A C 1
ATOM 536 O O . ASP A 1 67 ? -5.880 10.066 -3.602 1.00 96.75 67 ASP A O 1
ATOM 540 N N . ARG A 1 68 ? -5.476 7.905 -4.039 1.00 96.69 68 ARG A N 1
ATOM 541 C CA . ARG A 1 68 ? -5.783 7.472 -2.670 1.00 96.69 68 ARG A CA 1
ATOM 542 C C . ARG A 1 68 ? -4.830 8.085 -1.643 1.00 96.69 68 ARG A C 1
ATOM 544 O O . ARG A 1 68 ? -5.285 8.470 -0.567 1.00 96.69 68 ARG A O 1
ATOM 551 N N . LEU A 1 69 ? -3.526 8.150 -1.931 1.00 95.12 69 LEU A N 1
ATOM 552 C CA . LEU A 1 69 ? -2.545 8.759 -1.023 1.00 95.12 69 LEU A CA 1
ATOM 553 C C . LEU A 1 69 ? -2.825 10.251 -0.820 1.00 95.12 69 LEU A C 1
ATOM 555 O O . LEU A 1 69 ? -2.871 10.686 0.327 1.00 95.12 69 LEU A O 1
ATOM 559 N N . ARG A 1 70 ? -3.085 10.997 -1.903 1.00 93.25 70 ARG A N 1
ATOM 560 C CA . ARG A 1 70 ? -3.486 12.415 -1.861 1.00 93.25 70 ARG A CA 1
ATOM 561 C C . ARG A 1 70 ? -4.728 12.623 -1.012 1.00 93.25 70 ARG A C 1
ATOM 563 O O . ARG A 1 70 ? -4.685 13.355 -0.035 1.00 93.25 70 ARG A O 1
ATOM 570 N N . PHE A 1 71 ? -5.792 11.888 -1.319 1.00 93.75 71 PHE A N 1
ATOM 571 C CA . PHE A 1 71 ? -7.052 11.992 -0.591 1.00 93.75 71 PHE A CA 1
ATOM 572 C C . PHE A 1 71 ? -6.886 11.687 0.907 1.00 93.75 71 PHE A C 1
ATOM 574 O O . PHE A 1 71 ? -7.462 12.360 1.758 1.00 93.75 71 PHE A O 1
ATOM 581 N N . THR A 1 72 ? -6.054 10.697 1.243 1.00 92.62 72 THR A N 1
ATOM 582 C CA . THR A 1 72 ? -5.756 10.345 2.639 1.00 92.62 72 THR A CA 1
ATOM 583 C C . THR A 1 72 ? -4.958 11.445 3.347 1.00 92.62 72 THR A C 1
ATOM 585 O O . THR A 1 72 ? -5.270 11.807 4.480 1.00 92.62 72 THR A O 1
ATOM 588 N N . ALA A 1 73 ? -3.930 11.979 2.688 1.00 89.94 73 ALA A N 1
ATOM 589 C CA . ALA A 1 73 ? -3.128 13.092 3.180 1.00 89.94 73 ALA A CA 1
ATOM 590 C C . ALA A 1 73 ? -3.982 14.340 3.448 1.00 89.94 73 ALA A C 1
ATOM 592 O O . ALA A 1 73 ? -3.918 14.917 4.536 1.00 89.94 73 ALA A O 1
ATOM 593 N N . ASP A 1 74 ? -4.835 14.708 2.495 1.00 88.00 74 ASP A N 1
ATOM 594 C CA . ASP A 1 74 ? -5.745 15.849 2.598 1.00 88.00 74 ASP A CA 1
ATOM 595 C C . ASP A 1 74 ? -6.732 15.688 3.759 1.00 88.00 74 ASP A C 1
ATOM 597 O O . ASP A 1 74 ? -6.994 16.644 4.493 1.00 88.00 74 ASP A O 1
ATOM 601 N N . PHE A 1 75 ? -7.242 14.471 3.979 1.00 89.31 75 PHE A N 1
ATOM 602 C CA . PHE A 1 75 ? -8.106 14.175 5.118 1.00 89.31 75 PHE A CA 1
ATOM 603 C C . PHE A 1 75 ? -7.387 14.436 6.446 1.00 89.31 75 PHE A C 1
ATOM 605 O O . PHE A 1 75 ? -7.836 15.266 7.238 1.00 89.31 75 PHE A O 1
ATOM 612 N N . PHE A 1 76 ? -6.250 13.773 6.687 1.00 86.25 76 PHE A N 1
ATOM 613 C CA . PHE A 1 76 ? -5.572 13.868 7.982 1.00 86.25 76 PHE A CA 1
ATOM 614 C C . PHE A 1 76 ? -5.003 15.264 8.246 1.00 86.25 76 PHE A C 1
ATOM 616 O O . PHE A 1 76 ? -5.024 15.728 9.383 1.00 86.25 76 PHE A O 1
ATOM 623 N N . THR A 1 77 ? -4.551 15.979 7.217 1.00 80.75 77 THR A N 1
ATOM 624 C CA . THR A 1 77 ? -4.116 17.375 7.372 1.00 80.75 77 THR A CA 1
ATOM 625 C C . THR A 1 77 ? -5.255 18.309 7.717 1.00 80.75 77 THR A C 1
ATOM 627 O O . THR A 1 77 ? -5.105 19.153 8.599 1.00 80.75 77 THR A O 1
ATOM 630 N N . SER A 1 78 ? -6.398 18.165 7.049 1.00 79.69 78 SER A N 1
ATOM 631 C CA . SER A 1 78 ? -7.576 18.989 7.315 1.00 79.69 78 SER A CA 1
ATOM 632 C C . SER A 1 78 ? -8.105 18.752 8.727 1.00 79.69 78 SER A C 1
ATOM 634 O O . SER A 1 78 ? -8.417 19.714 9.429 1.00 79.69 78 SER A O 1
ATOM 636 N N . SER A 1 79 ? -8.133 17.496 9.184 1.00 74.38 79 SER A N 1
ATOM 637 C CA . SER A 1 79 ? -8.478 17.151 10.567 1.00 74.38 79 SER A CA 1
ATOM 638 C C . SER A 1 79 ? -7.545 17.827 11.576 1.00 74.38 79 SER A C 1
ATOM 640 O O . SER A 1 79 ? -8.022 18.440 12.526 1.00 74.38 79 SER A O 1
ATOM 642 N N . LEU A 1 80 ? -6.232 17.814 11.329 1.00 69.75 80 LEU A N 1
ATOM 643 C CA . LEU A 1 80 ? -5.235 18.416 12.222 1.00 69.75 80 LEU A CA 1
ATOM 644 C C . LEU A 1 80 ? -5.251 19.953 12.237 1.00 69.75 80 LEU A C 1
ATOM 646 O O . LEU A 1 80 ? -4.980 20.565 13.272 1.00 69.75 80 LEU A O 1
ATOM 650 N N . LYS A 1 81 ? -5.598 20.600 11.118 1.00 65.06 81 LYS A N 1
ATOM 651 C CA . LYS A 1 81 ? -5.757 22.065 11.053 1.00 65.06 81 LYS A CA 1
ATOM 652 C C . LYS A 1 81 ? -6.897 22.555 11.946 1.00 65.06 81 LYS A C 1
ATOM 654 O O . LYS A 1 81 ? -6.764 23.594 12.591 1.00 65.06 81 LYS A O 1
ATOM 659 N N . ASN A 1 82 ? -7.988 21.792 12.034 1.00 59.75 82 ASN A N 1
ATOM 660 C CA . ASN A 1 82 ? -9.119 22.120 12.909 1.00 59.75 82 ASN A CA 1
ATOM 661 C C . ASN A 1 82 ? -8.756 22.035 14.402 1.00 59.75 82 ASN A C 1
ATOM 663 O O . ASN A 1 82 ? -9.343 22.745 15.217 1.00 59.75 82 ASN A O 1
ATOM 667 N N . GLU A 1 83 ? -7.742 21.242 14.755 1.00 59.50 83 GLU A N 1
ATOM 668 C CA . GLU A 1 83 ? -7.219 21.116 16.122 1.00 59.50 83 GLU A CA 1
ATOM 669 C C . GLU A 1 83 ? -6.192 22.207 16.495 1.00 59.50 83 GLU A C 1
ATOM 671 O O . GLU A 1 83 ? -5.591 22.153 17.566 1.00 59.50 83 GLU A O 1
ATOM 676 N N . LYS A 1 84 ? -6.017 23.243 15.654 1.00 53.16 84 LYS A N 1
ATOM 677 C CA . LYS A 1 84 ? -5.071 24.369 15.837 1.00 53.16 84 LYS A CA 1
ATOM 678 C C . LYS A 1 84 ? -3.599 23.955 15.957 1.00 53.16 84 LYS A C 1
ATOM 680 O O . LYS A 1 84 ? -2.795 24.739 16.460 1.00 53.16 84 LYS A O 1
ATOM 685 N N . LEU A 1 85 ? -3.234 22.747 15.527 1.00 53.59 85 LEU A N 1
ATOM 686 C CA . LEU A 1 85 ? -1.914 22.213 15.848 1.00 53.59 85 LEU A CA 1
ATOM 687 C C . LEU A 1 85 ? -0.799 22.673 14.906 1.00 53.59 85 LEU A C 1
ATOM 689 O O . LEU A 1 85 ? 0.306 22.852 15.402 1.00 53.59 85 LEU A O 1
ATOM 693 N N . VAL A 1 86 ? -1.018 22.918 13.606 1.00 54.50 86 VAL A N 1
ATOM 694 C CA . VAL A 1 86 ? 0.093 23.330 12.718 1.00 54.50 86 VAL A CA 1
ATOM 695 C C . VAL A 1 86 ? -0.410 24.020 11.436 1.00 54.50 86 VAL A C 1
ATOM 697 O O . VAL A 1 86 ? -1.215 23.447 10.701 1.00 54.50 86 VAL A O 1
ATOM 700 N N . GLU A 1 87 ? 0.093 25.223 11.128 1.00 54.00 87 GLU A N 1
ATOM 701 C CA . GLU A 1 87 ? -0.168 25.923 9.849 1.00 54.00 87 GLU A CA 1
ATOM 702 C C . GLU A 1 87 ? 0.532 25.238 8.647 1.00 54.00 87 GLU A C 1
ATOM 704 O O . GLU A 1 87 ? 0.032 25.306 7.525 1.00 54.00 87 GLU A O 1
ATOM 709 N N . ASP A 1 88 ? 1.586 24.452 8.904 1.00 55.25 88 ASP A N 1
ATOM 710 C CA . ASP A 1 88 ? 2.539 23.926 7.909 1.00 55.25 88 ASP A CA 1
ATOM 711 C C . ASP A 1 88 ? 2.647 22.384 7.841 1.00 55.25 88 ASP A C 1
ATOM 713 O O . ASP A 1 88 ? 3.686 21.848 7.463 1.00 55.25 88 ASP A O 1
ATOM 717 N N . LEU A 1 89 ? 1.612 21.619 8.214 1.00 58.19 89 LEU A N 1
ATOM 718 C CA . LEU A 1 89 ? 1.744 20.150 8.325 1.00 58.19 89 LEU A CA 1
ATOM 719 C C . LEU A 1 89 ? 2.087 19.422 7.015 1.00 58.19 89 LEU A C 1
ATOM 721 O O . LEU A 1 89 ? 2.688 18.355 7.076 1.00 58.19 89 LEU A O 1
ATOM 725 N N . PHE A 1 90 ? 1.729 19.970 5.851 1.00 64.25 90 PHE A N 1
ATOM 726 C CA . PHE A 1 90 ? 2.000 19.354 4.545 1.00 64.25 90 PHE A CA 1
ATOM 727 C C . PHE A 1 90 ? 2.663 20.354 3.591 1.00 64.25 90 PHE A C 1
ATOM 729 O O . PHE A 1 90 ? 1.992 20.964 2.759 1.00 64.25 90 PHE A O 1
ATOM 736 N N . PRO A 1 91 ? 3.989 20.544 3.692 1.00 61.41 91 PRO A N 1
ATOM 737 C CA . PRO A 1 91 ? 4.723 21.462 2.821 1.00 61.41 91 PRO A CA 1
ATOM 738 C C . PRO A 1 91 ? 4.977 20.900 1.409 1.00 61.41 91 PRO A C 1
ATOM 740 O O . PRO A 1 91 ? 5.729 21.498 0.642 1.00 61.41 91 PRO A O 1
ATOM 743 N N . TYR A 1 92 ? 4.411 19.740 1.057 1.00 68.06 92 TYR A N 1
ATOM 744 C CA . TYR A 1 92 ? 4.771 18.994 -0.147 1.00 68.06 92 TYR A CA 1
ATOM 745 C C . TYR A 1 92 ? 3.549 18.545 -0.947 1.00 68.06 92 TYR A C 1
ATOM 747 O O . TYR A 1 92 ? 2.523 18.129 -0.412 1.00 68.06 92 TYR A O 1
ATOM 755 N N . GLU A 1 93 ? 3.695 18.596 -2.267 1.00 82.62 93 GLU A N 1
ATOM 756 C CA . GLU A 1 93 ? 2.709 18.082 -3.207 1.00 82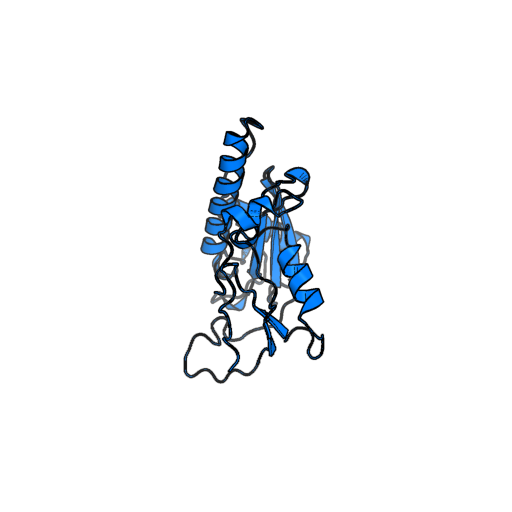.62 93 GLU A CA 1
ATOM 757 C C . GLU A 1 93 ? 3.009 16.610 -3.515 1.00 82.62 93 GLU A C 1
ATOM 759 O O . GLU A 1 93 ? 4.083 16.260 -4.017 1.00 82.62 93 GLU A O 1
ATOM 764 N N . ILE A 1 94 ? 2.043 15.725 -3.258 1.00 89.69 94 ILE A N 1
ATOM 765 C CA . ILE A 1 94 ? 2.145 14.326 -3.679 1.00 89.69 94 ILE A CA 1
ATOM 766 C C . ILE A 1 94 ? 1.895 14.282 -5.187 1.00 89.69 94 ILE A C 1
ATOM 768 O O . ILE A 1 94 ? 0.757 14.366 -5.647 1.00 89.69 94 ILE A O 1
ATOM 772 N N . THR A 1 95 ? 2.953 14.144 -5.984 1.00 93.75 95 THR A N 1
ATOM 773 C CA . THR A 1 95 ? 2.839 14.019 -7.444 1.00 93.75 95 THR A CA 1
ATOM 774 C C . THR A 1 95 ? 3.183 12.616 -7.915 1.00 93.75 95 THR A C 1
ATOM 776 O O . THR A 1 95 ? 4.064 11.953 -7.365 1.00 93.75 95 THR A O 1
ATOM 779 N N . GLU A 1 96 ? 2.541 12.174 -9.000 1.00 96.69 96 GLU A N 1
ATOM 780 C CA . GLU A 1 96 ? 2.923 10.926 -9.665 1.00 96.69 96 GLU A CA 1
ATOM 781 C C . GLU A 1 96 ? 4.407 10.902 -10.036 1.00 96.69 96 GLU A C 1
ATOM 783 O O . GLU A 1 96 ? 5.041 9.855 -9.956 1.00 96.69 96 GLU A O 1
ATOM 788 N N . LYS A 1 97 ? 4.957 12.045 -10.471 1.00 96.25 97 LYS A N 1
ATOM 789 C CA . LYS A 1 97 ? 6.369 12.159 -10.838 1.00 96.25 97 LYS A CA 1
ATOM 790 C C . LYS A 1 97 ? 7.259 11.899 -9.625 1.00 96.25 97 LYS A C 1
ATOM 792 O O . LYS A 1 97 ? 8.142 11.057 -9.715 1.00 96.25 97 LYS A O 1
ATOM 797 N N . TYR A 1 98 ? 7.002 12.584 -8.510 1.00 94.94 98 TYR A N 1
ATOM 798 C CA . TYR A 1 98 ? 7.779 12.419 -7.283 1.00 94.94 98 TYR A CA 1
ATOM 799 C C . TYR A 1 98 ? 7.776 10.962 -6.809 1.00 94.94 98 TYR A C 1
ATOM 801 O O . TYR A 1 98 ? 8.839 10.377 -6.622 1.00 94.94 98 TYR A O 1
ATOM 809 N N . ILE A 1 99 ? 6.595 10.345 -6.702 1.00 97.25 99 ILE A N 1
ATOM 810 C CA . ILE A 1 99 ? 6.480 8.955 -6.243 1.00 97.25 99 ILE A CA 1
ATOM 811 C C . ILE A 1 99 ? 7.134 7.979 -7.225 1.00 97.25 99 ILE A C 1
ATOM 813 O O . ILE A 1 99 ? 7.810 7.042 -6.809 1.00 97.25 99 ILE A O 1
ATOM 817 N N . PHE A 1 100 ? 6.981 8.202 -8.529 1.00 98.44 100 PHE A N 1
ATOM 818 C CA . PHE A 1 100 ? 7.613 7.361 -9.539 1.00 98.44 100 PHE A CA 1
ATOM 819 C C . PHE A 1 100 ? 9.144 7.459 -9.523 1.00 98.44 100 PHE A C 1
ATOM 821 O O . PHE A 1 100 ? 9.820 6.439 -9.660 1.00 98.44 100 PHE A O 1
ATOM 828 N N . ASP A 1 101 ? 9.692 8.657 -9.314 1.00 97.69 101 ASP A N 1
ATOM 829 C CA . ASP A 1 101 ? 11.134 8.854 -9.171 1.00 97.69 101 ASP A CA 1
ATOM 830 C C . ASP A 1 101 ? 11.661 8.134 -7.919 1.00 97.69 101 ASP A C 1
ATOM 832 O O . ASP A 1 101 ? 12.661 7.426 -8.013 1.00 97.69 101 ASP A O 1
ATOM 836 N N . GLN A 1 102 ? 10.953 8.220 -6.782 1.00 97.81 102 GLN A N 1
ATOM 837 C CA . GLN A 1 102 ? 11.294 7.459 -5.571 1.00 97.81 102 GLN A CA 1
ATOM 838 C C . GLN A 1 102 ? 11.298 5.948 -5.838 1.00 97.81 102 GLN A C 1
ATOM 840 O O . GLN A 1 102 ? 12.269 5.272 -5.517 1.00 97.81 102 GLN A O 1
ATOM 845 N N . LEU A 1 103 ? 10.270 5.419 -6.512 1.00 98.44 103 LEU A N 1
ATOM 846 C CA . LEU A 1 103 ? 10.201 3.998 -6.876 1.00 98.44 103 LEU A CA 1
ATOM 847 C C . LEU A 1 103 ? 11.376 3.559 -7.756 1.00 98.44 103 LEU A C 1
ATOM 849 O O . LEU A 1 103 ? 11.966 2.507 -7.511 1.00 98.44 103 LEU A O 1
ATOM 853 N N . ARG A 1 104 ? 11.738 4.352 -8.771 1.00 98.06 104 ARG A N 1
ATOM 854 C CA . ARG A 1 104 ? 12.882 4.045 -9.642 1.00 98.06 104 ARG A CA 1
ATOM 855 C C . ARG A 1 104 ? 14.201 4.093 -8.882 1.00 98.06 104 ARG A C 1
ATOM 857 O O . ARG A 1 104 ? 15.013 3.187 -9.054 1.00 98.06 104 ARG A O 1
ATOM 864 N N . ASN A 1 105 ? 14.395 5.094 -8.028 1.00 98.12 105 ASN A N 1
ATOM 865 C CA . ASN A 1 105 ? 15.586 5.191 -7.188 1.00 98.12 105 ASN A CA 1
ATOM 866 C C . ASN A 1 105 ? 15.698 3.974 -6.264 1.00 98.12 105 ASN A C 1
ATOM 868 O O . ASN A 1 105 ? 16.737 3.323 -6.254 1.00 98.12 105 ASN A O 1
ATOM 872 N N . THR A 1 106 ? 14.612 3.574 -5.593 1.00 98.38 106 THR A N 1
ATOM 873 C CA . THR A 1 106 ? 14.622 2.386 -4.730 1.00 98.38 106 THR A CA 1
ATOM 874 C C . THR A 1 106 ? 14.905 1.100 -5.508 1.00 98.38 106 THR A C 1
ATOM 876 O O . THR A 1 106 ? 15.675 0.269 -5.030 1.00 98.38 106 THR A O 1
ATOM 879 N N . LEU A 1 107 ? 14.338 0.919 -6.710 1.00 97.94 107 LEU A N 1
ATOM 880 C CA . LEU A 1 107 ? 14.655 -0.232 -7.571 1.00 97.94 107 LEU A CA 1
ATOM 881 C C . LEU A 1 107 ? 16.142 -0.264 -7.958 1.00 97.94 107 LEU A C 1
ATOM 883 O O . LEU A 1 107 ? 16.749 -1.334 -7.957 1.00 97.94 107 LEU A O 1
ATOM 887 N N . PHE A 1 108 ? 16.725 0.898 -8.267 1.00 97.56 108 PHE A N 1
ATOM 888 C CA . PHE A 1 108 ? 18.143 1.031 -8.602 1.00 97.56 108 PHE A CA 1
ATOM 889 C C . PHE A 1 108 ? 19.050 0.714 -7.409 1.00 97.56 108 PHE A C 1
ATOM 891 O O . PHE A 1 108 ? 19.957 -0.107 -7.527 1.00 97.56 108 PHE A O 1
ATOM 898 N N . GLU A 1 109 ? 18.785 1.329 -6.257 1.00 97.94 109 GLU A N 1
ATOM 899 C CA . GLU A 1 109 ? 19.583 1.180 -5.037 1.00 97.94 109 GLU A CA 1
ATOM 900 C C . GLU A 1 109 ? 19.501 -0.233 -4.455 1.00 97.94 109 GLU A C 1
ATOM 902 O O . GLU A 1 109 ? 20.509 -0.776 -4.009 1.00 97.94 109 GLU A O 1
ATOM 907 N N . SER A 1 110 ? 18.319 -0.853 -4.504 1.00 96.12 110 SER A N 1
ATOM 908 C CA . SER A 1 110 ? 18.100 -2.195 -3.951 1.00 96.12 110 SER A CA 1
ATOM 909 C C . SER A 1 110 ? 18.667 -3.312 -4.831 1.00 96.12 110 SER A C 1
ATOM 911 O O . SER A 1 110 ? 18.739 -4.451 -4.377 1.00 96.12 110 SER A O 1
ATOM 913 N N . GLN A 1 111 ? 19.026 -3.015 -6.088 1.00 93.88 111 GLN A N 1
ATOM 914 C CA . GLN A 1 111 ? 19.544 -3.982 -7.068 1.00 93.88 111 GLN A CA 1
ATOM 915 C C . GLN A 1 111 ? 18.674 -5.242 -7.219 1.00 93.88 111 GLN A C 1
ATOM 917 O O . GLN A 1 111 ? 19.172 -6.347 -7.443 1.00 93.88 111 GLN A O 1
ATOM 922 N N . VAL A 1 112 ? 17.356 -5.082 -7.086 1.00 95.56 112 VAL A N 1
ATOM 923 C CA . VAL A 1 112 ? 16.410 -6.190 -7.248 1.00 95.56 112 VAL A CA 1
ATOM 924 C C . VAL A 1 112 ? 16.313 -6.611 -8.713 1.00 95.56 112 VAL A C 1
ATOM 926 O O . VAL A 1 112 ? 16.599 -5.844 -9.635 1.00 95.56 112 VAL A O 1
ATOM 929 N N . ARG A 1 113 ? 15.853 -7.840 -8.937 1.00 96.12 113 ARG A N 1
ATOM 930 C CA . ARG A 1 113 ? 15.567 -8.355 -10.275 1.00 96.12 113 ARG A CA 1
ATOM 931 C C . ARG A 1 113 ? 14.343 -7.669 -10.880 1.00 96.12 113 ARG A C 1
ATOM 933 O O . ARG A 1 113 ? 13.232 -7.841 -10.391 1.00 96.12 113 ARG A O 1
ATOM 940 N N . LEU A 1 114 ? 14.551 -6.919 -11.962 1.00 96.88 114 LEU A N 1
ATOM 941 C CA . LEU A 1 114 ? 13.484 -6.204 -12.678 1.00 96.88 114 LEU A CA 1
ATOM 942 C C . LEU A 1 114 ? 12.590 -7.132 -13.511 1.00 96.88 114 LEU A C 1
ATOM 944 O O . LEU A 1 114 ? 11.489 -6.757 -13.887 1.00 96.88 114 LEU A O 1
ATOM 948 N N . ASP A 1 115 ? 13.041 -8.353 -13.783 1.00 95.81 115 ASP A N 1
ATOM 949 C CA . ASP A 1 115 ? 12.273 -9.370 -14.499 1.00 95.81 115 ASP A CA 1
ATOM 950 C C . ASP A 1 115 ? 11.360 -10.199 -13.577 1.00 95.81 115 ASP A C 1
ATOM 952 O O . ASP A 1 115 ? 10.652 -11.090 -14.046 1.00 95.81 115 ASP A O 1
ATOM 956 N N . LEU A 1 116 ? 11.337 -9.893 -12.275 1.00 96.88 116 LEU A N 1
ATOM 957 C CA . LEU A 1 116 ? 10.462 -10.528 -11.295 1.00 96.88 116 LEU A CA 1
ATOM 958 C C . LEU A 1 116 ? 9.430 -9.536 -10.737 1.00 96.88 116 LEU A C 1
ATOM 960 O O . LEU A 1 116 ? 9.743 -8.363 -10.520 1.00 96.88 116 LEU A O 1
ATOM 964 N N . PRO A 1 117 ? 8.190 -9.984 -10.472 1.00 98.00 117 PRO A N 1
ATOM 965 C CA . PRO A 1 117 ? 7.198 -9.140 -9.836 1.00 98.00 117 PRO A CA 1
ATOM 966 C C . PRO A 1 117 ? 7.534 -8.916 -8.362 1.00 98.00 117 PRO A C 1
ATOM 968 O O . PRO A 1 117 ? 7.998 -9.809 -7.648 1.00 98.00 117 PRO A O 1
ATOM 971 N N . MET A 1 118 ? 7.226 -7.711 -7.888 1.00 98.38 118 MET A N 1
ATOM 972 C CA . MET A 1 118 ? 7.519 -7.271 -6.529 1.00 98.38 118 MET A CA 1
ATOM 973 C C . MET A 1 118 ? 6.264 -6.703 -5.868 1.00 98.38 118 MET A C 1
ATOM 975 O O . MET A 1 118 ? 5.494 -5.944 -6.458 1.00 98.38 118 MET A O 1
ATOM 979 N N . LYS A 1 119 ? 6.080 -7.020 -4.591 1.00 98.44 119 LYS A N 1
ATOM 980 C CA . LYS A 1 119 ? 5.224 -6.263 -3.687 1.00 98.44 119 LYS A CA 1
ATOM 981 C C . LYS A 1 119 ? 6.009 -5.051 -3.195 1.00 98.44 119 LYS A C 1
ATOM 983 O O . LYS A 1 119 ? 6.974 -5.181 -2.447 1.00 98.44 119 LYS A O 1
ATOM 988 N N . VAL A 1 120 ? 5.540 -3.877 -3.579 1.00 98.62 120 VAL A N 1
ATOM 989 C CA . VAL A 1 120 ? 6.050 -2.579 -3.150 1.00 98.62 120 VAL A CA 1
ATOM 990 C C . VAL A 1 120 ? 5.225 -2.113 -1.956 1.00 98.62 120 VAL A C 1
ATOM 992 O O . VAL A 1 120 ? 4.008 -1.941 -2.063 1.00 98.62 120 VAL A O 1
ATOM 995 N N . ARG A 1 121 ? 5.862 -1.896 -0.809 1.00 98.44 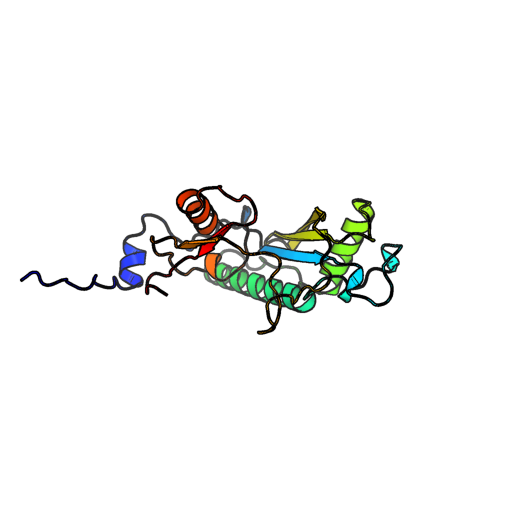121 ARG A N 1
ATOM 996 C CA . ARG A 1 121 ? 5.248 -1.261 0.359 1.00 98.44 121 ARG A CA 1
ATOM 997 C C . ARG A 1 121 ? 5.776 0.167 0.462 1.00 98.44 121 ARG A C 1
ATOM 999 O O . ARG A 1 121 ? 6.909 0.383 0.865 1.00 98.44 121 ARG A O 1
ATOM 1006 N N . LEU A 1 122 ? 4.937 1.122 0.076 1.00 98.38 122 LEU A N 1
ATOM 1007 C CA . LEU A 1 122 ? 5.211 2.553 0.146 1.00 98.38 122 LEU A CA 1
ATOM 1008 C C . LEU A 1 122 ? 4.606 3.112 1.432 1.00 98.38 122 LEU A C 1
ATOM 1010 O O . LEU A 1 122 ? 3.399 2.994 1.659 1.00 98.38 122 LEU A O 1
ATOM 1014 N N . LEU A 1 123 ? 5.450 3.713 2.258 1.00 97.56 123 LEU A N 1
ATOM 1015 C CA . LEU A 1 123 ? 5.110 4.375 3.508 1.00 97.56 123 LEU A CA 1
ATOM 1016 C C . LEU A 1 123 ? 5.396 5.862 3.355 1.00 97.56 123 LEU A C 1
ATOM 1018 O O . LEU A 1 123 ? 6.464 6.229 2.879 1.00 97.56 123 LEU A O 1
ATOM 1022 N N . MET A 1 124 ? 4.454 6.703 3.753 1.00 94.19 124 MET A N 1
ATOM 1023 C CA . MET A 1 124 ? 4.608 8.152 3.724 1.00 94.19 124 MET A CA 1
ATOM 1024 C C . MET A 1 124 ? 4.320 8.710 5.109 1.00 94.19 124 MET A C 1
ATOM 1026 O O . MET A 1 124 ? 3.226 8.523 5.643 1.00 94.19 124 MET A O 1
ATOM 1030 N N . ASN A 1 125 ? 5.309 9.376 5.688 1.00 90.12 125 ASN A N 1
ATOM 1031 C CA . ASN A 1 125 ? 5.158 10.117 6.932 1.00 90.12 125 ASN A CA 1
ATOM 1032 C C . ASN A 1 125 ? 4.359 11.401 6.686 1.00 90.12 125 ASN A C 1
ATOM 1034 O O . ASN A 1 125 ? 4.335 11.927 5.575 1.00 90.12 125 ASN A O 1
ATOM 1038 N N . MET A 1 126 ? 3.764 11.964 7.738 1.00 84.62 126 MET A N 1
ATOM 1039 C CA . MET A 1 126 ? 3.018 13.223 7.622 1.00 84.62 126 MET A CA 1
ATOM 1040 C C . MET A 1 126 ? 3.905 14.413 7.215 1.00 84.62 126 MET A C 1
ATOM 1042 O O . MET A 1 126 ? 3.406 15.349 6.607 1.00 84.62 126 MET A O 1
ATOM 1046 N N . ASN A 1 127 ? 5.221 14.346 7.445 1.00 82.50 127 ASN A N 1
ATOM 1047 C CA . ASN A 1 127 ? 6.199 15.346 6.991 1.00 82.50 127 ASN A CA 1
ATOM 1048 C C . ASN A 1 127 ? 6.601 15.218 5.500 1.00 82.50 127 ASN A C 1
ATOM 1050 O O . ASN A 1 127 ? 7.325 16.075 4.997 1.00 82.50 127 ASN A O 1
ATOM 1054 N N . GLY A 1 128 ? 6.153 14.167 4.803 1.00 84.31 128 GLY A N 1
ATOM 1055 C CA . GLY A 1 128 ? 6.413 13.929 3.377 1.00 84.31 128 GLY A CA 1
ATOM 1056 C C . GLY A 1 128 ? 7.577 13.034 3.044 1.00 84.31 128 GLY A C 1
ATOM 1057 O O . GLY A 1 128 ? 7.801 12.743 1.870 1.00 84.31 128 GLY A O 1
ATOM 1058 N N . GLU A 1 129 ? 8.279 12.534 4.051 1.00 89.56 129 GLU A N 1
ATOM 1059 C CA . GLU A 1 129 ? 9.275 11.498 3.842 1.00 89.56 129 GLU A CA 1
ATOM 1060 C C . GLU A 1 129 ? 8.602 10.210 3.362 1.00 89.56 129 GLU A C 1
ATOM 1062 O O . GLU A 1 129 ? 7.623 9.733 3.947 1.00 89.56 129 GLU A O 1
ATOM 1067 N N . VAL A 1 130 ? 9.147 9.648 2.282 1.00 94.31 130 VAL A N 1
ATOM 1068 C CA . VAL A 1 130 ? 8.681 8.401 1.679 1.00 94.31 130 VAL A CA 1
ATOM 1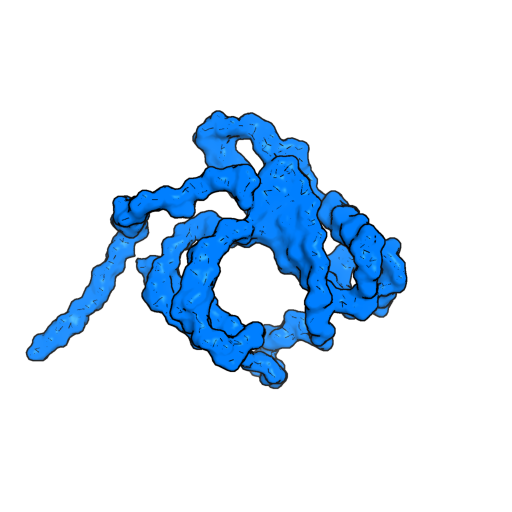069 C C . VAL A 1 130 ? 9.715 7.308 1.916 1.00 94.31 130 VAL A C 1
ATOM 1071 O O . VAL A 1 130 ? 10.877 7.452 1.547 1.00 94.31 130 VAL A O 1
ATOM 1074 N N . THR A 1 131 ? 9.262 6.185 2.464 1.00 97.31 131 THR A N 1
ATOM 1075 C CA . THR A 1 131 ? 10.039 4.952 2.602 1.00 97.31 131 THR A CA 1
ATOM 1076 C C . THR A 1 131 ? 9.412 3.877 1.725 1.00 97.31 131 THR A C 1
ATOM 1078 O O . THR A 1 131 ? 8.204 3.642 1.788 1.00 97.31 131 THR A O 1
ATOM 1081 N N . ILE A 1 132 ? 10.220 3.206 0.907 1.00 98.56 132 ILE A N 1
ATOM 1082 C CA . ILE A 1 132 ? 9.764 2.125 0.030 1.00 98.56 132 ILE A CA 1
ATOM 1083 C C . ILE A 1 132 ? 10.485 0.838 0.410 1.00 98.56 132 ILE A C 1
ATOM 1085 O O . ILE A 1 132 ? 11.710 0.779 0.445 1.00 98.56 132 ILE A O 1
ATOM 1089 N N . GLU A 1 133 ? 9.705 -0.207 0.651 1.00 98.44 133 GLU A N 1
ATOM 1090 C CA . GLU A 1 133 ? 10.192 -1.562 0.872 1.00 98.44 133 GLU A CA 1
ATOM 1091 C C . GLU A 1 133 ? 9.779 -2.446 -0.308 1.00 98.44 133 GLU A C 1
ATOM 1093 O O . GLU A 1 133 ? 8.651 -2.363 -0.812 1.00 98.44 133 GLU A O 1
ATOM 1098 N N . LEU A 1 134 ? 10.697 -3.303 -0.749 1.00 98.44 134 LEU A N 1
ATOM 1099 C CA . LEU A 1 134 ? 10.501 -4.205 -1.878 1.00 98.44 134 LEU A CA 1
ATOM 1100 C C . LEU A 1 134 ? 10.555 -5.651 -1.391 1.00 98.44 134 LEU A C 1
ATOM 1102 O O . LEU A 1 134 ? 11.504 -6.059 -0.725 1.00 98.44 134 LEU A O 1
ATOM 1106 N N . HIS A 1 135 ? 9.544 -6.435 -1.753 1.00 97.62 135 HIS A N 1
ATOM 1107 C CA . HIS A 1 135 ? 9.484 -7.861 -1.447 1.00 97.62 135 HIS A CA 1
ATOM 1108 C C . HIS A 1 135 ? 9.139 -8.640 -2.708 1.00 97.62 135 HIS A C 1
ATOM 1110 O O . HIS A 1 135 ? 8.211 -8.261 -3.420 1.00 97.62 135 HIS A O 1
ATOM 1116 N N . GLU A 1 136 ? 9.833 -9.743 -2.969 1.00 96.38 136 GLU A N 1
ATOM 1117 C CA . GLU A 1 136 ? 9.447 -10.646 -4.053 1.00 96.38 136 GLU A CA 1
ATOM 1118 C C . GLU A 1 136 ? 8.019 -11.165 -3.835 1.00 96.38 136 GLU A C 1
ATOM 1120 O O . GLU A 1 136 ? 7.569 -11.399 -2.708 1.00 96.38 136 GLU A O 1
ATOM 1125 N N . THR A 1 137 ? 7.273 -11.319 -4.924 1.00 95.56 137 THR A N 1
ATOM 1126 C CA . THR A 1 137 ? 5.925 -11.890 -4.901 1.00 95.56 137 THR A CA 1
ATOM 1127 C C . THR A 1 137 ? 5.773 -12.883 -6.052 1.00 95.56 137 THR A C 1
ATOM 1129 O O . THR A 1 137 ? 6.488 -12.768 -7.045 1.00 95.56 137 THR A O 1
ATOM 1132 N N . PRO A 1 138 ? 4.874 -13.878 -5.962 1.00 93.38 138 PRO A N 1
ATOM 1133 C CA . PRO A 1 138 ? 4.695 -14.831 -7.047 1.00 93.38 138 PRO A CA 1
ATOM 1134 C C . PRO A 1 138 ? 4.291 -14.170 -8.373 1.00 93.38 138 PRO A C 1
ATOM 1136 O O . PRO A 1 138 ? 3.554 -13.171 -8.413 1.00 93.38 138 PRO A O 1
ATOM 1139 N N . VAL A 1 139 ? 4.747 -14.777 -9.468 1.00 93.12 139 VAL A N 1
ATOM 1140 C CA . VAL A 1 139 ? 4.276 -14.478 -10.824 1.00 93.12 139 VAL A CA 1
ATOM 1141 C C . VAL A 1 139 ? 2.798 -14.839 -10.931 1.00 93.12 139 VAL A C 1
ATOM 1143 O O . VAL A 1 139 ? 2.361 -15.859 -10.400 1.00 93.12 139 VAL A O 1
ATOM 1146 N N . ARG A 1 140 ? 2.028 -13.979 -11.597 1.00 89.25 140 ARG A N 1
ATOM 1147 C CA . ARG A 1 140 ? 0.617 -14.204 -11.909 1.00 89.25 140 ARG A CA 1
ATOM 1148 C C . ARG A 1 140 ? 0.392 -13.918 -13.382 1.00 89.25 140 ARG A C 1
ATOM 1150 O O . ARG A 1 140 ? 0.809 -12.871 -13.861 1.00 89.25 140 ARG A O 1
ATOM 1157 N N . GLU A 1 141 ? -0.261 -14.843 -14.076 1.00 86.69 141 GLU A N 1
ATOM 1158 C CA . GLU A 1 141 ? -0.584 -14.684 -15.500 1.00 86.69 141 GLU A CA 1
ATOM 1159 C C . GLU A 1 141 ? -1.673 -13.630 -15.717 1.00 86.69 141 GLU A C 1
ATOM 1161 O O . GLU A 1 141 ? -1.617 -12.856 -16.668 1.00 86.69 141 GLU A O 1
ATOM 1166 N N . ASN A 1 142 ? -2.647 -13.576 -14.807 1.00 86.38 142 ASN A N 1
ATOM 1167 C CA . ASN A 1 142 ? -3.739 -12.619 -14.830 1.00 86.38 142 ASN A CA 1
ATOM 1168 C C . ASN A 1 142 ? -3.927 -12.044 -13.422 1.00 86.38 142 ASN A C 1
ATOM 1170 O O . ASN A 1 142 ? -4.129 -12.793 -12.476 1.00 86.38 142 ASN A O 1
ATOM 1174 N N . LEU A 1 143 ? -3.840 -10.720 -13.270 1.00 89.19 143 LEU A N 1
ATOM 1175 C CA . LEU A 1 143 ? -4.067 -10.039 -11.983 1.00 89.19 143 LEU A CA 1
ATOM 1176 C C . LEU A 1 143 ? -5.544 -9.785 -11.682 1.00 89.19 143 LEU A C 1
ATOM 1178 O O . LEU A 1 143 ? -5.881 -9.388 -10.570 1.00 89.19 143 LEU A O 1
ATOM 1182 N N . LEU A 1 144 ? -6.400 -9.974 -12.684 1.00 86.56 144 LEU A N 1
ATOM 1183 C CA . LEU A 1 144 ? -7.849 -9.846 -12.598 1.00 86.56 144 LEU A CA 1
ATOM 1184 C C . LEU A 1 144 ? -8.519 -11.226 -12.519 1.00 86.56 144 LEU A C 1
ATOM 1186 O O . LEU A 1 144 ? -9.733 -11.337 -12.696 1.00 86.56 144 LEU A O 1
ATOM 1190 N N . ASP A 1 145 ? -7.731 -12.280 -12.272 1.00 81.12 145 ASP A N 1
ATOM 1191 C CA . ASP A 1 145 ? -8.254 -13.619 -12.070 1.00 81.12 145 ASP A CA 1
ATOM 1192 C C . ASP A 1 145 ? -9.189 -13.634 -10.852 1.00 81.12 145 ASP A C 1
ATOM 1194 O O . ASP A 1 145 ? -8.806 -13.329 -9.726 1.00 81.12 145 ASP A O 1
ATOM 1198 N N . GLY A 1 146 ? -10.466 -13.927 -11.100 1.00 76.81 146 GLY A N 1
ATOM 1199 C CA . GLY A 1 146 ? -11.510 -13.929 -10.077 1.00 76.81 146 GLY A CA 1
ATOM 1200 C C . GLY A 1 146 ? -12.545 -12.810 -10.154 1.00 76.81 146 GLY A C 1
ATOM 1201 O O . GLY A 1 146 ? -13.481 -12.826 -9.357 1.00 76.81 146 GLY A O 1
ATOM 1202 N N . LEU A 1 147 ? -12.428 -11.877 -11.105 1.00 82.50 147 LEU A N 1
ATOM 1203 C CA . LEU A 1 147 ? -13.518 -10.943 -11.428 1.00 82.50 147 LEU A CA 1
ATOM 1204 C C . LEU A 1 147 ? -14.511 -11.523 -12.446 1.00 82.50 147 LEU A C 1
ATOM 1206 O O . LEU A 1 147 ? -15.678 -11.140 -12.447 1.00 82.50 147 LEU A O 1
ATOM 1210 N N . ASP A 1 148 ? -14.065 -12.464 -13.282 1.00 80.75 148 ASP A N 1
ATOM 1211 C CA . ASP A 1 148 ? -14.910 -13.106 -14.289 1.00 80.75 148 ASP A CA 1
ATOM 1212 C C . ASP A 1 148 ? -15.668 -14.307 -13.703 1.00 80.75 148 ASP A C 1
ATOM 1214 O O . ASP A 1 148 ? -15.061 -15.225 -13.136 1.00 80.75 148 ASP A O 1
ATOM 1218 N N . GLU A 1 149 ? -16.986 -14.354 -13.932 1.00 70.00 149 GLU A N 1
ATOM 1219 C CA . GLU A 1 149 ? -17.908 -15.397 -13.438 1.00 70.00 149 GLU A CA 1
ATOM 1220 C C . GLU A 1 149 ? -17.558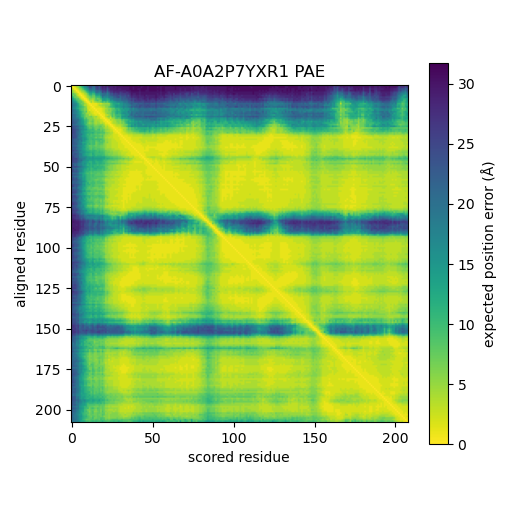 -16.826 -13.912 1.00 70.00 149 GLU A C 1
ATOM 1222 O O . GLU A 1 149 ? -18.030 -17.805 -13.338 1.00 70.00 149 GLU A O 1
ATOM 1227 N N . GLY A 1 150 ? -16.714 -16.965 -14.941 1.00 67.12 150 GLY A N 1
ATOM 1228 C CA . GLY A 1 150 ? -16.283 -18.248 -15.510 1.00 67.12 150 GLY A CA 1
ATOM 1229 C C . GLY A 1 150 ? -14.858 -18.679 -15.151 1.00 67.12 150 GLY A C 1
ATOM 1230 O O . GLY A 1 150 ? -14.396 -19.710 -15.643 1.00 67.12 150 GLY A O 1
ATOM 1231 N N . SER A 1 151 ? -14.133 -17.901 -14.344 1.00 63.91 151 SER A N 1
ATOM 1232 C CA . SER A 1 151 ? -12.743 -18.217 -14.014 1.00 63.91 151 SER A CA 1
ATOM 1233 C C . SER A 1 151 ? -12.659 -19.429 -13.074 1.00 63.91 151 SER A C 1
ATOM 1235 O O . SER A 1 151 ? -13.260 -19.474 -12.000 1.00 63.91 151 SER A O 1
ATOM 1237 N N . LEU A 1 152 ? -11.919 -20.464 -13.488 1.00 61.44 152 LEU A N 1
ATOM 1238 C CA . LEU A 1 152 ? -11.623 -21.609 -12.629 1.00 61.44 152 LEU A CA 1
ATOM 1239 C C . LEU A 1 152 ? -10.593 -21.159 -11.592 1.00 61.44 152 LEU A C 1
ATOM 1241 O O . LEU A 1 152 ? -9.393 -21.188 -11.852 1.00 61.44 152 LEU A O 1
ATOM 1245 N N . PHE A 1 153 ? -11.068 -20.721 -10.426 1.00 66.75 153 PHE A N 1
ATOM 1246 C CA . PHE A 1 153 ? -10.211 -20.360 -9.300 1.00 66.75 153 PHE A CA 1
ATOM 1247 C C . PHE A 1 153 ? -9.285 -21.528 -8.949 1.00 66.75 153 PHE A C 1
ATOM 1249 O O . PHE A 1 153 ? -9.723 -22.554 -8.421 1.00 66.75 153 PHE A O 1
ATOM 1256 N N . THR A 1 154 ? -7.995 -21.372 -9.227 1.00 66.38 154 THR A N 1
ATOM 1257 C CA . THR A 1 154 ? -6.974 -22.349 -8.835 1.00 66.38 154 THR A CA 1
ATOM 1258 C C . THR A 1 154 ? -6.648 -22.239 -7.346 1.00 66.38 154 THR A C 1
ATOM 1260 O O . THR A 1 154 ? -6.254 -23.227 -6.725 1.00 66.38 154 THR A O 1
ATOM 1263 N N . GLU A 1 155 ? -6.886 -21.072 -6.735 1.00 76.75 155 GLU A N 1
ATOM 1264 C CA . GLU A 1 155 ? -6.649 -20.825 -5.315 1.00 76.75 155 GLU A CA 1
ATOM 1265 C C . GLU A 1 155 ? -7.922 -20.391 -4.579 1.00 76.75 155 GLU A C 1
ATOM 1267 O O . GLU A 1 155 ? -8.588 -19.433 -4.959 1.00 76.75 155 GLU A O 1
ATOM 1272 N N . LYS A 1 156 ? -8.245 -21.096 -3.488 1.00 85.50 156 LYS A N 1
ATOM 1273 C CA . LYS A 1 156 ? -9.362 -20.771 -2.589 1.00 85.50 156 LYS A CA 1
ATOM 1274 C C . LYS A 1 156 ? -8.842 -20.302 -1.236 1.00 85.50 156 LYS A C 1
ATOM 1276 O O . LYS A 1 156 ? -7.905 -20.910 -0.704 1.00 85.50 156 LYS A O 1
ATOM 1281 N N . PHE A 1 157 ? -9.485 -19.279 -0.682 1.00 91.38 157 PHE A N 1
ATOM 1282 C CA . PHE A 1 157 ? -9.231 -18.768 0.663 1.00 91.38 157 PHE A CA 1
ATOM 1283 C C . PHE A 1 157 ? -10.274 -19.301 1.642 1.00 91.38 157 PHE A C 1
ATOM 1285 O O . PHE A 1 157 ? -11.452 -19.391 1.297 1.00 91.38 157 PHE A O 1
ATOM 1292 N N . ASP A 1 158 ? -9.834 -19.618 2.856 1.00 95.06 158 ASP A N 1
ATOM 1293 C CA . ASP A 1 158 ? -10.737 -19.899 3.969 1.00 95.06 158 ASP A CA 1
ATOM 1294 C C . ASP A 1 158 ? -11.076 -18.580 4.667 1.00 95.06 158 ASP A C 1
ATOM 1296 O O . ASP A 1 158 ? -10.179 -17.821 5.049 1.00 95.06 158 ASP A O 1
ATOM 1300 N N . LEU A 1 159 ? -12.372 -18.294 4.792 1.00 96.12 159 LEU A N 1
ATOM 1301 C CA . LEU A 1 159 ? -12.875 -17.056 5.377 1.00 96.12 159 LEU A CA 1
ATOM 1302 C C . LEU A 1 159 ? -13.401 -17.307 6.788 1.00 96.12 159 LEU A C 1
ATOM 1304 O O . LEU A 1 159 ? -14.226 -18.195 7.004 1.00 96.12 159 LEU A O 1
ATOM 1308 N N . TYR A 1 160 ? -12.958 -16.477 7.725 1.00 96.69 160 TYR A N 1
ATOM 1309 C CA . TYR A 1 160 ? -13.389 -16.496 9.119 1.00 96.69 160 TYR A CA 1
ATOM 1310 C C . TYR A 1 160 ? -14.061 -15.169 9.450 1.00 96.69 160 TYR A C 1
ATOM 1312 O O . TYR A 1 160 ? -13.535 -14.110 9.120 1.00 96.69 160 TYR A O 1
ATOM 1320 N N . VAL A 1 161 ? -15.219 -15.202 10.103 1.00 95.06 161 VAL A N 1
ATOM 1321 C CA . VAL A 1 161 ? -15.919 -13.979 10.515 1.00 95.06 161 VAL A CA 1
ATOM 1322 C C . VAL A 1 161 ? -15.524 -13.647 11.947 1.00 95.06 161 VAL A C 1
ATOM 1324 O O . VAL A 1 161 ? -15.673 -14.480 12.842 1.00 95.06 161 VAL A O 1
ATOM 1327 N N . GLN A 1 162 ? -15.021 -12.432 12.171 1.00 92.31 162 GLN A N 1
ATOM 1328 C CA . GLN A 1 162 ? -14.827 -11.913 13.520 1.00 92.31 162 GLN A CA 1
ATOM 1329 C C . GLN A 1 162 ? -16.153 -11.346 14.026 1.00 92.31 162 GLN A C 1
ATOM 1331 O O . GLN A 1 162 ? -16.626 -10.332 13.525 1.00 92.31 162 GLN A O 1
ATOM 1336 N N . ASN A 1 163 ? -16.735 -11.998 15.033 1.00 86.50 163 ASN A N 1
ATOM 1337 C CA . ASN A 1 163 ? -18.072 -11.657 15.533 1.00 86.50 163 ASN A CA 1
ATOM 1338 C C . ASN A 1 163 ? -18.108 -10.411 16.433 1.00 86.50 163 ASN A C 1
ATOM 1340 O O . ASN A 1 163 ? -19.187 -9.910 16.724 1.00 86.50 163 ASN A O 1
ATOM 1344 N N . GLU A 1 164 ? -16.957 -9.929 16.910 1.00 88.94 164 GLU A N 1
ATOM 1345 C CA . GLU A 1 164 ? -16.886 -8.655 17.634 1.00 88.94 164 GLU A CA 1
ATOM 1346 C C . GLU A 1 164 ? -16.982 -7.491 16.632 1.00 88.94 164 GLU A C 1
ATOM 1348 O O . GLU A 1 164 ? -16.088 -7.371 15.784 1.00 88.94 164 GLU A O 1
ATOM 1353 N N . PRO A 1 165 ? -18.006 -6.621 16.729 1.00 89.50 165 PRO A N 1
ATOM 1354 C CA . PRO A 1 165 ? -18.155 -5.502 15.813 1.00 89.50 165 PRO A CA 1
ATOM 1355 C C . PRO A 1 165 ? -16.992 -4.517 15.888 1.00 89.50 165 PRO A C 1
ATOM 1357 O O . PRO A 1 165 ? -16.463 -4.208 16.959 1.00 89.50 165 PRO A O 1
ATOM 1360 N N . VAL A 1 166 ? -16.630 -3.976 14.731 1.00 89.38 166 VAL A N 1
ATOM 1361 C CA . VAL A 1 166 ? -15.607 -2.947 14.585 1.00 89.38 166 VAL A CA 1
ATOM 1362 C C . VAL A 1 166 ? -16.264 -1.593 14.364 1.00 89.38 166 VAL A C 1
ATOM 1364 O O . VAL A 1 166 ? -17.105 -1.433 13.481 1.00 89.38 166 VAL A O 1
ATOM 1367 N N . LEU A 1 167 ? -15.838 -0.596 15.140 1.00 88.38 167 LEU A N 1
ATOM 1368 C CA . LEU A 1 167 ? -16.255 0.786 14.940 1.00 88.38 167 LEU A CA 1
ATOM 1369 C C . LEU A 1 167 ? -15.635 1.341 13.645 1.00 88.38 167 LEU A C 1
ATOM 1371 O O . LEU A 1 167 ? -14.403 1.363 13.536 1.00 88.38 167 LEU A O 1
ATOM 1375 N N . PRO A 1 168 ? -16.442 1.831 12.687 1.00 89.88 168 PRO A N 1
ATOM 1376 C CA . PRO A 1 168 ? -15.918 2.569 11.548 1.00 89.88 168 PRO A CA 1
ATOM 1377 C C . PRO A 1 168 ? -15.179 3.829 12.011 1.00 89.88 168 PRO A C 1
ATOM 1379 O O . PRO A 1 168 ? -15.716 4.637 12.770 1.00 89.88 168 PRO A O 1
ATOM 1382 N N . SER A 1 169 ? -13.947 4.003 11.541 1.00 89.06 169 SER A N 1
ATOM 1383 C CA . SER A 1 169 ? -13.082 5.136 11.867 1.00 89.06 169 SER A CA 1
ATOM 1384 C C . SER A 1 169 ? -12.193 5.510 10.671 1.00 89.06 169 SER A C 1
ATOM 1386 O O . SER A 1 169 ? -12.114 4.763 9.689 1.00 89.06 169 SER A O 1
ATOM 1388 N N . PRO A 1 170 ? -11.450 6.630 10.723 1.00 90.12 170 PRO A N 1
ATOM 1389 C CA . PRO A 1 170 ? -10.448 6.939 9.705 1.00 90.12 170 PRO A CA 1
ATOM 1390 C C . PRO A 1 170 ? -9.445 5.799 9.485 1.00 90.12 170 PRO A C 1
ATOM 1392 O O . PRO A 1 170 ? -9.001 5.573 8.365 1.00 90.12 170 PRO A O 1
ATOM 1395 N N . PHE A 1 171 ? -9.125 5.021 10.521 1.00 91.50 171 PHE A N 1
ATOM 1396 C CA . PHE A 1 171 ? -8.189 3.900 10.414 1.00 91.50 171 PHE A CA 1
ATOM 1397 C C . PHE A 1 171 ? -8.804 2.648 9.772 1.00 91.50 171 PHE A C 1
ATOM 1399 O O . PHE A 1 171 ? -8.066 1.740 9.379 1.00 91.50 171 PHE A O 1
ATOM 1406 N N . THR A 1 172 ? -10.133 2.595 9.622 1.00 92.06 172 THR A N 1
ATOM 1407 C CA . THR A 1 172 ? -10.801 1.583 8.794 1.00 92.06 172 THR A CA 1
ATOM 1408 C C . THR A 1 172 ? -11.007 2.051 7.355 1.00 92.06 172 THR A C 1
ATOM 1410 O O . THR A 1 172 ? -10.891 1.241 6.440 1.00 92.06 172 THR A O 1
ATOM 1413 N N . SER A 1 173 ? -11.247 3.348 7.142 1.00 93.44 173 SER A N 1
ATOM 1414 C CA . SER A 1 173 ? -11.491 3.930 5.812 1.00 93.44 173 SER A CA 1
ATOM 1415 C C . SER A 1 173 ? -10.209 4.196 5.020 1.00 93.44 173 SER A C 1
ATOM 1417 O O . SER A 1 173 ? -10.183 4.044 3.799 1.00 93.44 173 SER A O 1
ATOM 1419 N N . PHE A 1 174 ? -9.128 4.572 5.705 1.00 94.81 174 PHE A N 1
ATOM 1420 C CA . PHE A 1 174 ? -7.846 4.902 5.095 1.00 94.81 174 PHE A CA 1
ATOM 1421 C C . PHE A 1 174 ? -6.794 3.833 5.367 1.00 94.81 174 PHE A C 1
ATOM 1423 O O . PHE A 1 174 ? -6.724 3.222 6.435 1.00 94.81 174 PHE A O 1
ATOM 1430 N N . LYS A 1 175 ? -5.907 3.626 4.392 1.00 95.69 175 LYS A N 1
ATOM 1431 C CA . LYS A 1 175 ? -4.812 2.668 4.526 1.00 95.69 175 LYS A CA 1
ATOM 1432 C C . LYS A 1 175 ? -3.631 3.333 5.231 1.00 95.69 175 LYS A C 1
ATOM 1434 O O . LYS A 1 175 ? -2.865 4.069 4.618 1.00 95.69 175 LYS A O 1
ATOM 1439 N N . THR A 1 176 ? -3.474 3.035 6.515 1.00 95.44 176 THR A N 1
ATOM 1440 C CA . THR A 1 176 ? -2.383 3.548 7.356 1.00 95.44 176 THR A CA 1
ATOM 1441 C C . THR A 1 176 ? -1.620 2.402 8.028 1.00 95.44 176 THR A C 1
ATOM 1443 O O . THR A 1 176 ? -1.979 1.223 7.892 1.00 95.44 176 THR A O 1
ATOM 1446 N N . THR A 1 177 ? -0.555 2.731 8.757 1.00 94.25 177 THR A N 1
ATOM 1447 C CA . THR A 1 177 ? 0.137 1.806 9.670 1.00 94.25 177 THR A CA 1
ATOM 1448 C C . THR A 1 177 ? -0.617 1.563 10.977 1.00 94.25 177 THR A C 1
ATOM 1450 O O . THR A 1 177 ? -0.342 0.566 11.648 1.00 94.25 177 THR A O 1
ATOM 1453 N N . HIS A 1 178 ? -1.618 2.383 11.313 1.00 92.44 178 HIS A N 1
ATOM 1454 C CA . HIS A 1 178 ? -2.482 2.160 12.469 1.00 92.44 178 HIS A CA 1
ATOM 1455 C C . HIS A 1 178 ? -3.476 1.028 12.173 1.00 92.44 178 HIS A C 1
ATOM 1457 O O . HIS A 1 178 ? -4.566 1.234 11.644 1.00 92.44 178 HIS A O 1
ATOM 1463 N N . ARG A 1 179 ? -3.067 -0.210 12.469 1.00 92.56 179 ARG A N 1
ATOM 1464 C CA . ARG A 1 179 ? -3.790 -1.430 12.066 1.00 92.56 179 ARG A CA 1
ATOM 1465 C C . ARG A 1 179 ? -4.201 -2.324 13.231 1.00 92.56 179 ARG A C 1
ATOM 1467 O O . ARG A 1 179 ? -4.541 -3.479 13.001 1.00 92.56 179 ARG A O 1
ATOM 1474 N N . THR A 1 180 ? -4.195 -1.807 14.460 1.00 91.06 180 THR A N 1
ATOM 1475 C CA . THR A 1 180 ? -4.473 -2.573 15.688 1.00 91.06 180 THR A CA 1
ATOM 1476 C C . THR A 1 180 ? -5.767 -3.375 15.601 1.00 91.06 180 THR A C 1
ATOM 1478 O O . THR A 1 180 ? -5.766 -4.558 15.922 1.00 91.06 180 THR A O 1
ATOM 1481 N N . VAL A 1 181 ? -6.847 -2.775 15.090 1.00 92.00 181 VAL A N 1
ATOM 1482 C CA . VAL A 1 181 ? -8.138 -3.459 14.919 1.00 92.00 181 VAL A CA 1
ATOM 1483 C C . VAL A 1 181 ? -8.015 -4.677 13.996 1.00 92.00 181 VAL A C 1
ATOM 1485 O O . VAL A 1 181 ? -8.417 -5.776 14.369 1.00 92.00 181 VAL A O 1
ATOM 1488 N N . TYR A 1 182 ? -7.385 -4.514 12.829 1.00 94.56 182 TYR A N 1
ATOM 1489 C CA . TYR A 1 182 ? -7.152 -5.612 11.886 1.00 94.56 182 TYR A CA 1
ATOM 1490 C C . TYR A 1 182 ? -6.225 -6.687 12.463 1.00 94.56 182 TYR A C 1
ATOM 1492 O O . TYR A 1 182 ? -6.484 -7.877 12.305 1.00 94.56 182 TYR A O 1
ATOM 1500 N N . THR A 1 183 ? -5.146 -6.283 13.139 1.00 94.94 183 THR A N 1
ATOM 1501 C CA . THR A 1 183 ? -4.198 -7.205 13.778 1.00 94.94 183 THR A CA 1
ATOM 1502 C C . THR A 1 183 ? -4.888 -8.032 14.858 1.00 94.94 183 THR A C 1
ATOM 1504 O O . THR A 1 183 ? -4.753 -9.252 14.874 1.00 94.94 183 THR A O 1
ATOM 1507 N N . ASN A 1 184 ? -5.680 -7.392 15.718 1.00 94.06 184 ASN A N 1
ATOM 1508 C CA . ASN A 1 184 ? -6.416 -8.067 16.781 1.00 94.06 184 ASN A 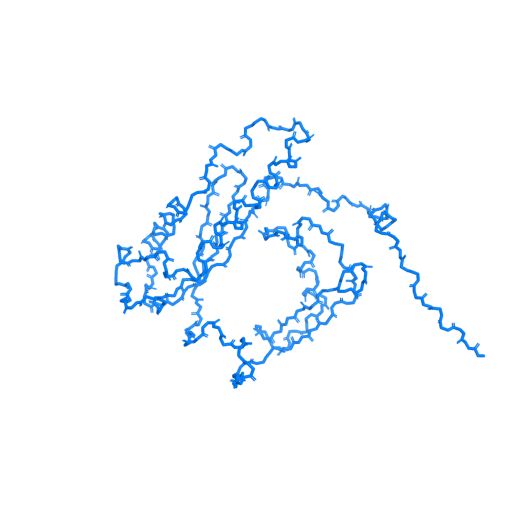CA 1
ATOM 1509 C C . ASN A 1 184 ? -7.441 -9.050 16.215 1.00 94.06 184 ASN A C 1
ATOM 1511 O O . ASN A 1 184 ? -7.512 -10.181 16.686 1.00 94.06 184 ASN A O 1
ATOM 1515 N N . ALA A 1 185 ? -8.189 -8.656 15.184 1.00 95.25 185 ALA A N 1
ATOM 1516 C CA . ALA A 1 185 ? -9.150 -9.543 14.541 1.00 95.25 185 ALA A CA 1
ATOM 1517 C C . ALA A 1 185 ? -8.479 -10.771 13.918 1.00 95.25 185 ALA A C 1
ATOM 1519 O O . ALA A 1 185 ? -8.935 -11.890 14.136 1.00 95.25 185 ALA A O 1
ATOM 1520 N N . ARG A 1 186 ? -7.353 -10.589 13.214 1.00 95.75 186 ARG A N 1
ATOM 1521 C CA . ARG A 1 186 ? -6.584 -11.713 12.660 1.00 95.75 186 ARG A CA 1
ATOM 1522 C C . ARG A 1 186 ? -6.077 -12.649 13.755 1.00 95.75 186 ARG A C 1
ATOM 1524 O O . ARG A 1 186 ? -6.223 -13.856 13.617 1.00 95.75 186 ARG A O 1
ATOM 1531 N N . ASN A 1 187 ? -5.537 -12.101 14.844 1.00 94.81 187 ASN A N 1
ATOM 1532 C CA . ASN A 1 187 ? -5.028 -12.888 15.971 1.00 94.81 187 ASN A CA 1
ATOM 1533 C C . ASN A 1 187 ? -6.127 -13.672 16.705 1.00 94.81 187 ASN A C 1
ATOM 1535 O O . ASN A 1 187 ? -5.841 -14.721 17.272 1.00 94.81 187 ASN A O 1
ATOM 1539 N N . LYS A 1 188 ? -7.362 -13.157 16.728 1.00 94.31 188 LYS A N 1
ATOM 1540 C CA . LYS A 1 188 ? -8.505 -13.808 17.382 1.00 94.31 188 LYS A CA 1
ATOM 1541 C C . LYS A 1 188 ? -9.186 -14.851 16.492 1.00 94.31 188 LYS A C 1
ATOM 1543 O O . LYS A 1 188 ? -9.575 -15.899 16.997 1.00 94.31 188 LYS A O 1
ATOM 1548 N N . ALA A 1 189 ? -9.365 -14.550 15.205 1.00 95.12 189 ALA A N 1
ATOM 1549 C CA . ALA A 1 189 ? -10.233 -15.325 14.319 1.00 95.12 189 ALA A CA 1
ATOM 1550 C C . ALA A 1 189 ? -9.497 -16.358 13.453 1.00 95.12 189 ALA A C 1
ATOM 1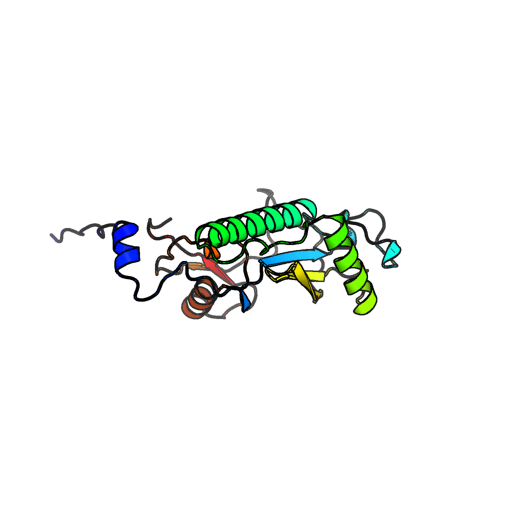552 O O . ALA A 1 189 ? -10.097 -17.368 13.091 1.00 95.12 189 ALA A O 1
ATOM 1553 N N . LEU A 1 190 ? -8.229 -16.123 13.088 1.00 95.88 190 LEU A N 1
ATOM 1554 C CA . LEU A 1 190 ? -7.516 -17.019 12.174 1.00 95.88 190 LEU A CA 1
ATOM 1555 C C . LEU A 1 190 ? -6.918 -18.211 12.935 1.00 95.88 190 LEU A C 1
ATOM 1557 O O . LEU A 1 190 ? -6.093 -18.002 13.826 1.00 95.88 190 LEU A O 1
ATOM 1561 N N . PRO A 1 191 ? -7.255 -19.461 12.569 1.00 95.50 191 PRO A N 1
ATOM 1562 C CA . PRO A 1 191 ? -6.736 -20.638 13.259 1.00 95.50 191 PRO A CA 1
ATOM 1563 C C . PRO A 1 191 ? -5.322 -21.023 12.804 1.00 95.50 191 PRO A C 1
ATOM 1565 O O . PRO A 1 191 ? -4.685 -21.854 13.449 1.00 95.50 191 PRO A O 1
ATOM 1568 N N . GLY A 1 192 ? -4.824 -20.446 11.704 1.00 94.69 192 GLY A N 1
ATOM 1569 C CA . GLY A 1 192 ? -3.478 -20.703 11.192 1.00 94.69 192 GLY A CA 1
ATOM 1570 C C . GLY A 1 192 ? -3.323 -22.078 10.541 1.00 94.69 192 GLY A C 1
ATOM 1571 O O . GLY A 1 192 ? -2.213 -22.608 10.496 1.00 94.69 192 GLY A O 1
ATOM 1572 N N . GLN A 1 193 ? -4.414 -22.682 10.062 1.00 95.31 193 GLN A N 1
ATOM 1573 C CA . GLN A 1 193 ? -4.397 -24.017 9.454 1.00 95.31 193 GLN A CA 1
ATOM 1574 C C . GLN A 1 193 ? -3.819 -23.984 8.039 1.00 95.31 193 GLN A C 1
ATOM 1576 O O . GLN A 1 193 ? -3.202 -24.953 7.590 1.00 95.31 193 GLN A O 1
ATOM 1581 N N . ARG A 1 194 ? -4.001 -22.861 7.335 1.00 93.50 194 ARG A N 1
ATOM 1582 C CA . ARG A 1 194 ? -3.512 -22.636 5.971 1.00 93.50 194 ARG A CA 1
ATOM 1583 C C . ARG A 1 194 ? -2.851 -21.258 5.848 1.00 93.50 194 ARG A C 1
ATOM 1585 O O . ARG A 1 194 ? -3.385 -20.380 5.165 1.00 93.50 194 ARG A O 1
ATOM 1592 N N . PRO A 1 195 ? -1.659 -21.064 6.448 1.00 90.19 195 PRO A N 1
ATOM 1593 C CA . PRO A 1 195 ? -0.967 -19.780 6.431 1.00 90.19 195 PRO A CA 1
ATOM 1594 C C . PRO A 1 195 ? -0.857 -19.192 5.018 1.00 90.19 195 PRO A C 1
ATOM 1596 O O . PRO A 1 195 ? -0.411 -19.855 4.083 1.00 90.19 195 PRO A O 1
ATOM 1599 N N . GLY A 1 196 ? -1.291 -17.940 4.861 1.00 88.94 196 GLY A N 1
ATOM 1600 C CA . GLY A 1 196 ? -1.308 -17.235 3.574 1.00 88.94 196 GLY A CA 1
ATOM 1601 C C . GLY A 1 196 ? -2.522 -17.519 2.678 1.00 88.94 196 GLY A C 1
ATOM 1602 O O . GLY A 1 196 ? -2.654 -16.863 1.649 1.00 88.94 196 GLY A O 1
ATOM 1603 N N . LYS A 1 197 ? -3.418 -18.438 3.063 1.00 93.06 197 LYS A N 1
ATOM 1604 C CA . LYS A 1 197 ? -4.682 -18.749 2.364 1.00 93.06 197 LYS A CA 1
ATOM 1605 C C . LYS A 1 197 ? -5.905 -18.641 3.283 1.00 93.06 197 LYS A C 1
ATOM 1607 O O . LYS A 1 197 ? -6.932 -19.264 3.031 1.00 93.06 197 LYS A O 1
ATOM 1612 N N . GLU A 1 198 ? -5.780 -17.851 4.341 1.00 96.00 198 GLU A N 1
ATOM 1613 C CA . GLU A 1 198 ? -6.830 -17.573 5.320 1.00 96.00 198 GLU A CA 1
ATOM 1614 C C . GLU A 1 198 ? -7.026 -16.058 5.423 1.00 96.00 198 GLU A C 1
ATOM 1616 O O . GLU A 1 198 ? -6.046 -15.301 5.455 1.00 96.00 198 GLU A O 1
ATOM 1621 N N . GLU A 1 199 ? -8.280 -15.616 5.495 1.00 96.81 199 GLU A N 1
ATOM 1622 C CA . GLU A 1 199 ? -8.629 -14.208 5.684 1.00 96.81 199 GLU A CA 1
ATOM 1623 C C . GLU A 1 199 ? -9.769 -14.039 6.694 1.00 96.81 199 GLU A C 1
ATOM 1625 O O . GLU A 1 199 ? -10.599 -14.930 6.883 1.00 96.81 199 GLU A O 1
ATOM 1630 N N . VAL A 1 200 ? -9.776 -12.892 7.374 1.00 96.75 200 VAL A N 1
ATOM 1631 C CA . VAL A 1 200 ? -10.806 -12.513 8.337 1.00 96.75 200 VAL A CA 1
ATOM 1632 C C . VAL A 1 200 ? -11.719 -11.444 7.743 1.00 96.75 200 VAL A C 1
ATOM 1634 O O . VAL A 1 200 ? -11.258 -10.434 7.211 1.00 96.75 200 VAL A O 1
ATOM 1637 N N . VAL A 1 201 ? -13.025 -11.653 7.867 1.00 96.69 201 VAL A N 1
ATOM 1638 C CA . VAL A 1 201 ? -14.057 -10.665 7.553 1.00 96.69 201 VAL A CA 1
ATOM 1639 C C . VAL A 1 201 ? -14.479 -9.980 8.848 1.00 96.69 201 VAL A C 1
ATOM 1641 O O . VAL A 1 201 ? -14.726 -10.637 9.862 1.00 96.69 201 VAL A O 1
ATOM 1644 N N . LEU A 1 202 ? -14.523 -8.652 8.811 1.00 94.56 202 LEU A N 1
ATOM 1645 C CA . LEU A 1 202 ? -14.976 -7.809 9.912 1.00 94.56 202 LEU A CA 1
ATOM 1646 C C . LEU A 1 202 ? -16.420 -7.391 9.669 1.00 94.56 202 LEU A C 1
ATOM 1648 O O . LEU A 1 202 ? -16.773 -7.107 8.527 1.00 94.56 202 LEU A O 1
ATOM 1652 N N . VAL A 1 203 ? -17.198 -7.291 10.743 1.00 92.81 203 VAL A N 1
ATOM 1653 C CA . VAL A 1 203 ? -18.539 -6.695 10.726 1.00 92.81 203 VAL A CA 1
ATOM 1654 C C . VAL A 1 203 ? -18.515 -5.357 11.454 1.00 92.81 203 VAL A C 1
ATOM 1656 O O . VAL A 1 203 ? -17.794 -5.195 12.444 1.00 92.81 203 VAL A O 1
ATOM 1659 N N . ASN A 1 204 ? -19.260 -4.374 10.960 1.00 89.88 204 ASN A N 1
ATOM 1660 C CA . ASN A 1 204 ? -19.383 -3.076 11.618 1.00 89.88 204 ASN A CA 1
ATOM 1661 C C . ASN A 1 204 ? -20.418 -3.108 12.762 1.00 89.88 204 ASN A C 1
ATOM 1663 O O . ASN A 1 204 ? -21.109 -4.101 12.979 1.00 89.88 204 ASN A O 1
ATOM 1667 N N . THR A 1 205 ? -20.553 -2.002 13.498 1.00 87.12 205 THR A N 1
ATOM 1668 C CA . THR A 1 205 ? -21.516 -1.862 14.613 1.00 87.12 205 THR A CA 1
ATOM 1669 C C . THR A 1 205 ? -22.990 -1.968 14.203 1.00 87.12 205 THR A C 1
ATOM 1671 O O . THR A 1 205 ? -23.849 -2.107 15.067 1.00 87.12 205 THR A O 1
ATOM 1674 N N . SER A 1 206 ? -23.288 -1.921 12.904 1.00 85.44 206 SER A N 1
ATOM 1675 C CA . SER A 1 206 ? -24.620 -2.141 12.329 1.00 85.44 206 SER A CA 1
ATOM 1676 C C . SER A 1 206 ? -24.818 -3.580 11.827 1.00 85.44 206 SER A C 1
ATOM 1678 O O . SER A 1 206 ? -25.797 -3.843 11.133 1.00 85.44 206 SER A O 1
ATOM 1680 N N . ASN A 1 207 ? -23.905 -4.504 12.157 1.00 80.62 207 ASN A N 1
ATOM 1681 C CA . ASN A 1 207 ? -23.887 -5.896 11.693 1.00 80.62 207 ASN A CA 1
ATOM 1682 C C . ASN A 1 207 ? -23.856 -6.043 10.158 1.00 80.62 207 ASN A C 1
ATOM 1684 O O . ASN A 1 207 ? -24.504 -6.935 9.606 1.00 80.62 207 ASN A O 1
ATOM 1688 N N . GLN A 1 208 ? -23.107 -5.170 9.477 1.00 79.25 208 GLN A N 1
ATOM 1689 C CA . GLN A 1 208 ? -22.837 -5.237 8.033 1.00 79.25 208 GLN A CA 1
ATOM 1690 C C . GLN A 1 208 ? -21.372 -5.541 7.740 1.00 79.25 208 GLN A C 1
ATOM 1692 O O . GLN A 1 208 ? -20.511 -5.102 8.541 1.00 79.25 208 GLN A O 1
#